Protein AF-A0A223HZZ7-F1 (afdb_monomer)

Nearest PDB structures (foldseek):
  1gku-assembly1_B  TM=3.249E-01  e=1.247E+00  Archaeoglobus fulgidus DSM 4304
  1gl9-assembly2_C  TM=3.719E-01  e=3.951E+00  Archaeoglobus fulgidus DSM 4304
  1d6m-assembly1_A  TM=4.864E-01  e=9.512E+00  Escherichia coli
  5fil-assembly1_S  TM=2.646E-01  e=8.067E+00  Bos taurus

pLDDT: mean 94.44, std 3.25, range [70.69, 98.56]

Radius of gyration: 24.54 Å; Cα contacts (8 Å, |Δi|>4): 516; chains: 1; bounding box: 68×33×70 Å

Secondary structure (DSSP, 8-state):
---HHHHHHHHHHHHHHSEEE--GGGHHHHHTTSEEEETTEEEE-HHHHHHHHHS-HHHHHHHHHHTSHHHHHHHHHHHHHHHHHHHHTT-HHHHHHHHHH-GGGHHHHHHHTTS-----HHHHHHHHHHHSSSPPHHHHHHHHHHHTT----PPPPP----SSHHHHS-TT-EEE--SSPPPBSS--SSEE--B---SS---HHHHHHHTSHHHHHHHHHHHHHHHHHHTTS--EEEEES-TT-TTS---EEEEEE-TTS-EEEEEEHHHHHHHHHHHTTPEEESSS---HHHHHHHHHHTTSEEEETTEEEE-HHHHHIIIII-THHHHH-HHHHHHHHHHHHHHHHH-

Foldseek 3Di:
DDDVVVLLVVLVCCQAFQKDFDDPSLVLVCVVQQWHDDPRMTGGWVLVQQLLQVDPPLLSSLLSVCSPVLLVLVLLQVLVVVLVVCVVVVVPVVNVVLCVLQVVCVVVSVVPNPPDRDDDPVNLVSCCSNPVHHDDNVSSSVSSSSNVSRDDDDGDDFDFADQAQQRQPAAREEEELEQPDDADCDDDGGHHAAHQRDSDDADPLVSVQVRGPLSLVVLLLLVLQVVQVVVPAGAKFKAAPDPPDRQDQHWIWIWGQAPVRDIDTPGTPQVVVLVLCVVRNHRYRNNGRRPSSVVLNVCVVVQQWDDDPRGIHGRPVNVCRCVPPVVRSVPRCVNVSVSSVVVSNVVSHPD

Structure (mmCIF, N/CA/C/O backbone):
data_AF-A0A223HZZ7-F1
#
_entry.id   AF-A0A223HZZ7-F1
#
loop_
_atom_site.group_PDB
_atom_site.id
_atom_site.type_symbol
_atom_site.label_atom_id
_atom_site.label_alt_id
_atom_site.label_comp_id
_atom_site.label_asym_id
_atom_site.label_entity_id
_atom_site.label_seq_id
_atom_site.pdbx_PDB_ins_code
_atom_site.Cartn_x
_atom_site.Cartn_y
_atom_site.Cartn_z
_atom_site.occupancy
_atom_site.B_iso_or_equiv
_atom_site.auth_seq_id
_atom_site.auth_comp_id
_atom_site.auth_asym_id
_atom_site.auth_atom_id
_atom_site.pdbx_PDB_model_num
ATOM 1 N N . MET A 1 1 ? 1.132 6.000 -31.335 1.00 70.69 1 MET A N 1
ATOM 2 C CA . MET A 1 1 ? 2.063 6.934 -30.681 1.00 70.69 1 MET A CA 1
ATOM 3 C C . MET A 1 1 ? 1.550 7.141 -29.273 1.00 70.69 1 MET A C 1
ATOM 5 O O . MET A 1 1 ? 0.440 7.644 -29.122 1.00 70.69 1 MET A O 1
ATOM 9 N N . ILE A 1 2 ? 2.290 6.653 -28.282 1.00 82.56 2 ILE A N 1
ATOM 10 C CA . ILE A 1 2 ? 1.879 6.710 -26.876 1.00 82.56 2 ILE A CA 1
ATOM 11 C C . ILE A 1 2 ? 1.967 8.144 -26.350 1.00 82.56 2 ILE A C 1
ATOM 13 O O . ILE A 1 2 ? 2.931 8.859 -26.624 1.00 82.56 2 ILE A O 1
ATOM 17 N N . ASN A 1 3 ? 0.972 8.565 -25.567 1.00 88.12 3 ASN A N 1
ATOM 18 C CA . ASN A 1 3 ? 1.036 9.830 -24.843 1.00 88.12 3 ASN A CA 1
ATOM 19 C C . ASN A 1 3 ? 1.698 9.613 -23.478 1.00 88.12 3 ASN A C 1
ATOM 21 O O . ASN A 1 3 ? 1.082 9.113 -22.539 1.00 88.12 3 ASN A O 1
ATOM 25 N N . ILE A 1 4 ? 2.952 10.038 -23.350 1.00 91.12 4 ILE A N 1
ATOM 26 C CA . ILE A 1 4 ? 3.753 9.807 -22.142 1.00 91.12 4 ILE A CA 1
ATOM 27 C C . ILE A 1 4 ? 3.198 10.521 -20.921 1.00 91.12 4 ILE A C 1
ATOM 29 O O . ILE A 1 4 ? 3.264 9.974 -19.824 1.00 91.12 4 ILE A O 1
ATOM 33 N N . ASN A 1 5 ? 2.609 11.703 -21.087 1.00 90.81 5 ASN A N 1
ATOM 34 C CA . ASN A 1 5 ? 2.015 12.413 -19.958 1.00 90.81 5 ASN A CA 1
ATOM 35 C C . ASN A 1 5 ? 0.823 11.629 -19.393 1.00 90.81 5 ASN A C 1
ATOM 37 O O . ASN A 1 5 ? 0.694 11.497 -18.176 1.00 90.81 5 ASN A O 1
ATOM 41 N N . GLU A 1 6 ? -0.011 11.049 -20.261 1.00 92.75 6 GLU A N 1
ATOM 42 C CA . GLU A 1 6 ? -1.107 10.174 -19.828 1.00 92.75 6 GLU A CA 1
ATOM 43 C C . GLU A 1 6 ? -0.596 8.834 -19.280 1.00 92.75 6 GLU A C 1
ATOM 45 O O . GLU A 1 6 ? -1.160 8.323 -18.309 1.00 92.75 6 GLU A O 1
ATOM 50 N N . LEU A 1 7 ? 0.503 8.293 -19.815 1.00 94.88 7 LEU A N 1
ATOM 51 C CA . LEU A 1 7 ? 1.136 7.084 -19.286 1.00 94.88 7 LEU A CA 1
ATOM 52 C C . LEU A 1 7 ? 1.670 7.314 -17.865 1.00 94.88 7 LEU A C 1
ATOM 54 O O . LEU A 1 7 ? 1.302 6.591 -16.944 1.00 94.88 7 LEU A O 1
ATOM 58 N N . VAL A 1 8 ? 2.455 8.374 -17.651 1.00 95.62 8 VAL A N 1
ATOM 59 C CA . VAL A 1 8 ? 2.975 8.781 -16.333 1.00 95.62 8 VAL A CA 1
ATOM 60 C C . VAL A 1 8 ? 1.834 9.017 -15.347 1.00 95.62 8 VAL A C 1
ATOM 62 O O . VAL A 1 8 ? 1.895 8.563 -14.203 1.00 95.62 8 VAL A O 1
ATOM 65 N N . LYS A 1 9 ? 0.770 9.698 -15.774 1.00 96.19 9 LYS A N 1
ATOM 66 C CA . LYS A 1 9 ? -0.422 9.933 -14.950 1.00 96.19 9 LYS A CA 1
ATOM 67 C C . LYS A 1 9 ? -1.142 8.631 -14.591 1.00 96.19 9 LYS A C 1
ATOM 69 O O . LYS A 1 9 ? -1.554 8.467 -13.442 1.00 96.19 9 LYS A O 1
ATOM 74 N N . SER A 1 10 ? -1.247 7.696 -15.534 1.00 97.06 10 SER A N 1
ATOM 75 C CA . SER A 1 10 ? -1.834 6.370 -15.307 1.00 97.06 10 SER A CA 1
ATOM 76 C C . SER A 1 10 ? -0.999 5.549 -14.322 1.00 97.06 10 SER A C 1
ATOM 78 O O . SER A 1 10 ? -1.554 4.976 -13.389 1.00 97.06 10 SER A O 1
ATOM 80 N N . LEU A 1 11 ? 0.330 5.554 -14.464 1.00 97.88 11 LEU A N 1
ATOM 81 C CA . LEU A 1 11 ? 1.244 4.862 -13.549 1.00 97.88 11 LEU A CA 1
ATOM 82 C C . LEU A 1 11 ? 1.201 5.450 -12.137 1.00 97.88 11 LEU A C 1
ATOM 84 O O . LEU A 1 11 ? 1.158 4.699 -11.168 1.00 97.88 11 LEU A O 1
ATOM 88 N N . ASN A 1 12 ? 1.156 6.778 -12.006 1.00 97.06 12 ASN A N 1
ATOM 89 C CA . ASN A 1 12 ? 0.986 7.428 -10.706 1.00 97.06 12 ASN A CA 1
ATOM 90 C C . ASN A 1 12 ? -0.371 7.086 -10.076 1.00 97.06 12 ASN A C 1
ATOM 92 O O . ASN A 1 12 ? -0.429 6.775 -8.892 1.00 97.06 12 ASN A O 1
ATOM 96 N N . SER A 1 13 ? -1.442 7.070 -10.872 1.00 97.00 13 SER A N 1
ATOM 97 C CA . SER A 1 13 ? -2.775 6.683 -10.392 1.00 97.00 13 SER A CA 1
ATOM 98 C C . SER A 1 13 ? -2.813 5.221 -9.935 1.00 97.00 13 SER A C 1
ATOM 100 O O . SER A 1 13 ? -3.385 4.928 -8.891 1.00 97.00 13 SER A O 1
ATOM 102 N N . LEU A 1 14 ? -2.162 4.306 -10.661 1.00 97.94 14 LEU A N 1
ATOM 103 C CA . LEU A 1 14 ? -1.988 2.912 -10.238 1.00 97.94 14 LEU A CA 1
ATOM 104 C C . LEU A 1 14 ? -1.126 2.789 -8.978 1.00 97.94 14 LEU A C 1
ATOM 106 O O . LEU A 1 14 ? -1.426 1.965 -8.123 1.00 97.94 14 LEU A O 1
ATOM 110 N N . TYR A 1 15 ? -0.079 3.600 -8.836 1.00 97.44 15 TYR A N 1
ATOM 111 C CA . TYR A 1 15 ? 0.769 3.591 -7.643 1.00 97.44 15 TYR A CA 1
ATOM 112 C C . TYR A 1 15 ? -0.014 4.007 -6.393 1.00 97.44 15 TYR A C 1
ATOM 114 O O . TYR A 1 15 ? 0.106 3.372 -5.348 1.00 97.44 15 TYR A O 1
ATOM 122 N N . ASP A 1 16 ? -0.837 5.049 -6.515 1.00 96.94 16 ASP A N 1
ATOM 123 C CA . ASP A 1 16 ? -1.620 5.586 -5.402 1.00 96.94 16 ASP A CA 1
ATOM 124 C C . ASP A 1 16 ? -2.855 4.725 -5.100 1.00 96.94 16 ASP A C 1
ATOM 126 O O . ASP A 1 16 ? -3.117 4.397 -3.944 1.00 96.94 16 ASP A O 1
ATOM 130 N N . TYR A 1 17 ? -3.602 4.313 -6.128 1.00 98.06 17 TYR A N 1
ATOM 131 C CA . TYR A 1 17 ? -4.920 3.693 -5.958 1.00 98.06 17 TYR A CA 1
ATOM 132 C C . TYR A 1 17 ? -4.966 2.191 -6.267 1.00 98.06 17 TYR A C 1
ATOM 134 O O . TYR A 1 17 ? -5.944 1.518 -5.940 1.00 98.06 17 TYR A O 1
ATOM 142 N N . GLY A 1 18 ? -3.925 1.636 -6.888 1.00 97.56 18 GLY A N 1
ATOM 143 C CA . GLY A 1 18 ? -3.810 0.211 -7.219 1.00 97.56 18 GLY A CA 1
ATOM 144 C C . GLY A 1 18 ? -4.758 -0.283 -8.318 1.00 97.56 18 GLY A C 1
ATOM 145 O O . GLY A 1 18 ? -4.682 -1.445 -8.721 1.00 97.56 18 GLY A O 1
ATOM 146 N N . GLU A 1 19 ? -5.638 0.588 -8.810 1.00 97.38 19 GLU A N 1
ATOM 147 C CA . GLU A 1 19 ? -6.642 0.290 -9.822 1.00 97.38 19 GLU A CA 1
ATOM 148 C C . GLU A 1 19 ? -6.935 1.532 -10.671 1.00 97.38 19 GLU A C 1
ATOM 150 O O . GLU A 1 19 ? -7.076 2.635 -10.140 1.00 97.38 19 GLU A O 1
ATOM 155 N N . ILE A 1 20 ? -7.069 1.347 -11.986 1.00 96.88 20 ILE A N 1
ATOM 156 C CA . ILE A 1 20 ? -7.566 2.367 -12.921 1.00 96.88 20 ILE A CA 1
ATOM 157 C C . ILE A 1 20 ? -8.492 1.740 -13.973 1.00 96.88 20 ILE A C 1
ATOM 159 O O . ILE A 1 20 ? -8.554 0.519 -14.126 1.00 96.88 20 ILE A O 1
ATOM 163 N N . LYS A 1 21 ? -9.201 2.579 -14.736 1.00 95.25 21 LYS A N 1
ATOM 164 C CA . LYS A 1 21 ? -9.904 2.138 -15.952 1.00 95.25 21 LYS A CA 1
ATOM 165 C C . LYS A 1 21 ? -8.915 1.611 -16.989 1.00 95.25 21 LYS A C 1
ATOM 167 O O . LYS A 1 21 ? -7.772 2.064 -17.032 1.00 95.25 21 LYS A O 1
ATOM 172 N N . ASN A 1 22 ? -9.377 0.692 -17.834 1.00 92.81 22 ASN A N 1
ATOM 173 C CA . ASN A 1 22 ? -8.547 0.113 -18.879 1.00 92.81 22 ASN A CA 1
ATOM 174 C C . ASN A 1 22 ? -7.873 1.184 -19.755 1.00 92.81 22 ASN A C 1
ATOM 176 O O . ASN A 1 22 ? -8.525 2.114 -20.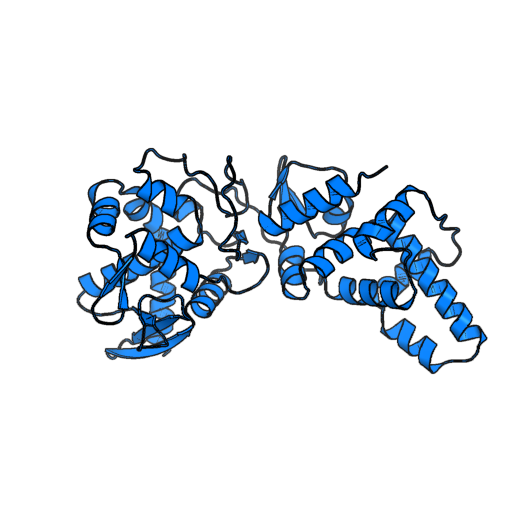232 1.00 92.81 22 ASN A O 1
ATOM 180 N N . ASN A 1 23 ? -6.568 1.021 -19.961 1.00 92.19 23 ASN A N 1
ATOM 181 C CA . ASN A 1 23 ? -5.735 1.852 -20.816 1.00 92.19 23 ASN A CA 1
ATOM 182 C C . ASN A 1 23 ? -4.816 0.932 -21.631 1.00 92.19 23 ASN A C 1
ATOM 184 O O . ASN A 1 23 ? -3.932 0.276 -21.079 1.00 92.19 23 ASN A O 1
ATOM 188 N N . THR A 1 24 ? -5.019 0.901 -22.947 1.00 91.06 24 THR A N 1
ATOM 189 C CA . THR A 1 24 ? -4.267 0.047 -23.878 1.00 91.06 24 THR A CA 1
ATOM 190 C C . THR A 1 24 ? -2.780 0.379 -23.931 1.00 91.06 24 THR A C 1
ATOM 192 O O . THR A 1 24 ? -1.976 -0.500 -24.230 1.00 91.06 24 THR A O 1
ATOM 195 N N . ASP A 1 25 ? -2.393 1.611 -23.588 1.00 92.31 25 ASP A N 1
ATOM 196 C CA . ASP A 1 25 ? -0.987 2.029 -23.571 1.00 92.31 25 ASP A CA 1
ATOM 197 C C . ASP A 1 25 ? -0.179 1.292 -22.488 1.00 92.31 25 ASP A C 1
ATOM 199 O O . ASP A 1 25 ? 1.046 1.256 -22.548 1.00 92.31 25 ASP A O 1
ATOM 203 N N . LEU A 1 26 ? -0.853 0.662 -21.517 1.00 95.50 26 LEU A N 1
ATOM 204 C CA . LEU A 1 26 ? -0.237 -0.135 -20.453 1.00 95.50 26 LEU A CA 1
ATOM 205 C C . LEU A 1 26 ? -0.175 -1.638 -20.768 1.00 95.50 26 LEU A C 1
ATOM 207 O O . LEU A 1 26 ? 0.209 -2.416 -19.894 1.00 95.50 26 LEU A O 1
ATOM 211 N N . GLN A 1 27 ? -0.516 -2.067 -21.990 1.00 95.31 27 GLN A N 1
ATOM 212 C CA . GLN A 1 27 ? -0.512 -3.488 -22.368 1.00 95.31 27 GLN A CA 1
ATOM 213 C C . GLN A 1 27 ? 0.836 -4.163 -22.085 1.00 95.31 27 GLN A C 1
ATOM 215 O O . GLN A 1 27 ? 0.878 -5.264 -21.548 1.00 95.31 27 GLN A O 1
ATOM 220 N N . TYR A 1 28 ? 1.941 -3.462 -22.337 1.00 95.81 28 TYR A N 1
ATOM 221 C CA . TYR A 1 28 ? 3.277 -3.992 -22.076 1.00 95.81 28 TYR A CA 1
ATOM 222 C C . TYR A 1 28 ? 3.511 -4.334 -20.590 1.00 95.81 28 TYR A C 1
ATOM 224 O O . TYR A 1 28 ? 4.284 -5.234 -20.285 1.00 95.81 28 TYR A O 1
ATOM 232 N N . LEU A 1 29 ? 2.830 -3.671 -19.646 1.00 97.38 29 LEU A N 1
ATOM 233 C CA . LEU A 1 29 ? 2.903 -4.017 -18.221 1.00 97.38 29 LEU A CA 1
ATOM 234 C C . LEU A 1 29 ? 2.006 -5.197 -17.844 1.00 97.38 29 LEU A C 1
ATOM 236 O O . LEU A 1 29 ? 2.295 -5.869 -16.851 1.00 97.38 29 LEU A O 1
ATOM 240 N N . ILE A 1 30 ? 0.951 -5.461 -18.621 1.00 96.38 30 ILE A N 1
ATOM 241 C CA . ILE A 1 30 ? 0.179 -6.706 -18.514 1.00 96.38 30 ILE A CA 1
ATOM 242 C C . ILE A 1 30 ? 1.058 -7.874 -18.952 1.00 96.38 30 ILE A C 1
ATOM 244 O O . ILE A 1 30 ? 1.185 -8.853 -18.220 1.00 96.38 30 ILE A O 1
ATOM 248 N N . ASP A 1 31 ? 1.734 -7.732 -20.093 1.00 95.06 31 ASP A N 1
ATOM 249 C CA . ASP A 1 31 ? 2.609 -8.768 -20.650 1.00 95.06 31 ASP A CA 1
ATOM 250 C C . ASP A 1 31 ? 3.784 -9.096 -19.707 1.00 95.06 31 ASP A C 1
ATOM 252 O O . ASP A 1 31 ? 4.256 -10.228 -19.657 1.00 95.06 31 ASP A O 1
ATOM 256 N N . GLN A 1 32 ? 4.233 -8.114 -18.916 1.00 94.69 32 GLN A N 1
ATOM 257 C CA . GLN A 1 32 ? 5.270 -8.269 -17.886 1.00 94.69 32 GLN A CA 1
ATOM 258 C C . GLN A 1 32 ? 4.725 -8.660 -16.497 1.00 94.69 32 GLN A C 1
ATOM 260 O O . GLN A 1 32 ? 5.494 -8.725 -15.531 1.00 94.69 32 GLN A O 1
ATOM 265 N N . ASN A 1 33 ? 3.416 -8.914 -16.378 1.00 96.00 33 ASN A N 1
ATOM 266 C CA . ASN A 1 33 ? 2.716 -9.297 -15.147 1.00 96.00 33 ASN A CA 1
ATOM 267 C C . ASN A 1 33 ? 2.850 -8.280 -13.988 1.00 96.00 33 ASN A C 1
ATOM 269 O O . ASN A 1 33 ? 2.798 -8.645 -12.813 1.00 96.00 33 ASN A O 1
ATOM 273 N N . PHE A 1 34 ? 3.037 -6.991 -14.283 1.00 97.50 34 PHE A N 1
ATOM 274 C CA . PHE A 1 34 ? 2.989 -5.917 -13.274 1.00 97.50 34 PHE A CA 1
ATOM 275 C C . PHE A 1 34 ? 1.552 -5.503 -12.950 1.00 97.50 34 PHE A C 1
ATOM 277 O O . PHE A 1 34 ? 1.228 -5.136 -11.821 1.00 97.50 34 PHE A O 1
ATOM 284 N N . ILE A 1 35 ? 0.682 -5.569 -13.947 1.00 97.44 35 ILE A N 1
ATOM 285 C CA . ILE A 1 35 ? -0.748 -5.311 -13.821 1.00 97.44 35 ILE A CA 1
ATOM 286 C C . ILE A 1 35 ? -1.507 -6.416 -14.548 1.00 97.44 35 ILE A C 1
ATOM 288 O O . ILE A 1 35 ? -0.938 -7.151 -15.348 1.00 97.44 35 ILE A O 1
ATOM 292 N N . ARG A 1 36 ? -2.807 -6.521 -14.304 1.00 96.19 36 ARG A N 1
ATOM 293 C CA . ARG A 1 36 ? -3.688 -7.406 -15.067 1.00 96.19 36 ARG A CA 1
ATOM 294 C C . ARG A 1 36 ? -5.019 -6.743 -15.349 1.00 96.19 36 ARG A C 1
ATOM 296 O O . ARG A 1 36 ? -5.463 -5.883 -14.588 1.00 96.19 36 ARG A O 1
ATOM 303 N N . LEU A 1 37 ? -5.651 -7.187 -16.427 1.00 95.81 37 LEU A N 1
ATOM 304 C CA . LEU A 1 37 ? -7.004 -6.791 -16.778 1.00 95.81 37 LEU A CA 1
ATOM 305 C C . LEU A 1 37 ? -8.009 -7.651 -16.002 1.00 95.81 37 LEU A C 1
ATOM 307 O O . LEU A 1 37 ? -7.986 -8.878 -16.089 1.00 95.81 37 LEU A O 1
ATOM 311 N N . ALA A 1 38 ? -8.892 -7.000 -15.255 1.00 94.75 38 ALA A N 1
ATOM 312 C CA . ALA A 1 38 ? -10.025 -7.615 -14.583 1.00 94.75 38 ALA A CA 1
ATOM 313 C C . ALA A 1 38 ? -11.283 -6.841 -14.965 1.00 94.75 38 ALA A C 1
ATOM 315 O O . ALA A 1 38 ? -11.460 -5.689 -14.568 1.00 94.75 38 ALA A O 1
ATOM 316 N N . GLU A 1 39 ? -12.125 -7.471 -15.785 1.00 92.19 39 GLU A N 1
ATOM 317 C CA . GLU A 1 39 ? -13.249 -6.811 -16.454 1.00 92.19 39 GLU A CA 1
ATOM 318 C C . GLU A 1 39 ? -12.784 -5.580 -17.258 1.00 92.19 39 GLU A C 1
ATOM 320 O O . GLU A 1 39 ? -12.064 -5.733 -18.241 1.00 92.19 39 GLU A O 1
ATOM 325 N N . ASP A 1 40 ? -13.166 -4.368 -16.855 1.00 93.38 40 ASP A N 1
ATOM 326 C CA . ASP A 1 40 ? -12.799 -3.099 -17.493 1.00 93.38 40 ASP A CA 1
ATOM 327 C C . ASP A 1 40 ? -11.701 -2.329 -16.731 1.00 93.38 40 ASP A C 1
ATOM 329 O O . ASP A 1 40 ? -11.463 -1.144 -17.003 1.00 93.38 40 ASP A O 1
ATOM 333 N N . ARG A 1 41 ? -11.026 -2.979 -15.773 1.00 96.25 41 ARG A N 1
ATOM 334 C CA . ARG A 1 41 ? -10.045 -2.359 -14.870 1.00 96.25 41 ARG A CA 1
ATOM 335 C C . ARG A 1 41 ? -8.659 -2.971 -14.992 1.00 96.25 41 ARG A C 1
ATOM 337 O O . ARG A 1 41 ? -8.508 -4.184 -15.106 1.00 96.25 41 ARG A O 1
ATOM 344 N N . LEU A 1 42 ? -7.641 -2.121 -14.887 1.00 97.69 42 LEU A N 1
ATOM 345 C CA . LEU A 1 42 ? -6.260 -2.544 -14.676 1.00 97.69 42 LEU A CA 1
ATOM 346 C C . LEU A 1 42 ? -5.973 -2.539 -13.183 1.00 97.69 42 LEU A C 1
ATOM 348 O O . LEU A 1 42 ? -6.190 -1.522 -12.524 1.00 97.69 42 LEU A O 1
ATOM 352 N N . VAL A 1 43 ? -5.482 -3.663 -12.669 1.00 98.19 43 VAL A N 1
ATOM 353 C CA . VAL A 1 43 ? -5.222 -3.874 -11.240 1.00 98.19 43 VAL A CA 1
ATOM 354 C C . VAL A 1 43 ? -3.777 -4.312 -11.043 1.00 98.19 43 VAL A C 1
ATOM 356 O O . VAL A 1 43 ? -3.287 -5.177 -11.771 1.00 98.19 43 VAL A O 1
ATOM 359 N N . ILE A 1 44 ? -3.103 -3.738 -10.048 1.00 98.19 44 ILE A N 1
ATOM 360 C CA . ILE A 1 44 ? -1.714 -4.080 -9.705 1.00 98.19 44 ILE A CA 1
ATOM 361 C C . ILE A 1 44 ? -1.567 -5.546 -9.268 1.00 98.19 44 ILE A C 1
ATOM 363 O O . ILE A 1 44 ? -2.464 -6.121 -8.646 1.00 98.19 44 ILE A O 1
ATOM 367 N N . THR A 1 45 ? -0.427 -6.170 -9.551 1.00 97.38 45 THR A N 1
ATOM 368 C CA . THR A 1 45 ? -0.115 -7.548 -9.124 1.00 97.38 45 THR A CA 1
ATOM 369 C C . THR A 1 45 ? 0.798 -7.572 -7.895 1.00 97.38 45 THR A C 1
ATOM 371 O O . THR A 1 45 ? 1.315 -6.543 -7.459 1.00 97.38 45 THR A O 1
ATOM 374 N N . LYS A 1 46 ? 1.062 -8.757 -7.333 1.00 96.38 46 LYS A N 1
ATOM 375 C CA . LYS A 1 46 ? 2.111 -8.918 -6.308 1.00 96.38 46 LYS A CA 1
ATOM 376 C C . LYS A 1 46 ? 3.502 -8.495 -6.794 1.00 96.38 46 LYS A C 1
ATOM 378 O O . LYS A 1 46 ? 4.279 -7.978 -5.995 1.00 96.38 46 LYS A O 1
ATOM 383 N N . LYS A 1 47 ? 3.809 -8.671 -8.087 1.00 97.00 47 LYS A N 1
ATOM 384 C CA . LYS A 1 47 ? 5.076 -8.221 -8.689 1.00 97.00 47 LYS A CA 1
ATOM 385 C C . LYS A 1 47 ? 5.224 -6.702 -8.593 1.00 97.00 47 LYS A C 1
ATOM 387 O O . LYS A 1 47 ? 6.272 -6.221 -8.172 1.00 97.00 47 LYS A O 1
ATOM 392 N N . TRP A 1 48 ? 4.156 -5.953 -8.887 1.00 97.56 48 TRP A N 1
ATOM 393 C CA . TRP A 1 48 ? 4.116 -4.500 -8.673 1.00 97.56 48 TRP A CA 1
ATOM 394 C C . TRP A 1 48 ? 4.390 -4.133 -7.219 1.00 97.56 48 TRP A C 1
ATOM 396 O O . TRP A 1 48 ? 5.239 -3.288 -6.947 1.00 97.56 48 TRP A O 1
ATOM 406 N N . ILE A 1 49 ? 3.692 -4.789 -6.290 1.00 96.69 49 ILE A N 1
ATOM 407 C CA . ILE A 1 49 ? 3.787 -4.504 -4.855 1.00 96.69 49 ILE A CA 1
ATOM 408 C C . ILE A 1 49 ? 5.220 -4.705 -4.356 1.00 96.69 49 ILE A C 1
ATOM 410 O O . ILE A 1 49 ? 5.827 -3.756 -3.857 1.00 96.69 49 ILE A O 1
ATOM 414 N N . LYS A 1 50 ? 5.801 -5.886 -4.595 1.00 95.56 50 LYS A N 1
ATOM 415 C CA . LYS A 1 50 ? 7.180 -6.193 -4.194 1.00 95.56 50 LYS A CA 1
ATOM 416 C C . LYS A 1 50 ? 8.193 -5.249 -4.827 1.00 95.56 50 LYS A C 1
ATOM 418 O O . LYS A 1 50 ? 9.110 -4.794 -4.152 1.00 95.56 50 LYS A O 1
ATOM 423 N N . PHE A 1 51 ? 8.040 -4.939 -6.117 1.00 96.75 51 PHE A N 1
ATOM 424 C CA . PHE A 1 51 ? 8.966 -4.026 -6.782 1.00 96.75 51 PHE A CA 1
ATOM 425 C C . PHE A 1 51 ? 8.875 -2.616 -6.183 1.00 96.75 51 PHE A C 1
ATOM 427 O O . PHE A 1 51 ? 9.905 -2.022 -5.881 1.00 96.75 51 PHE A O 1
ATOM 434 N N . SER A 1 52 ? 7.665 -2.126 -5.896 1.00 95.50 52 SER A N 1
ATOM 435 C CA . SER A 1 52 ? 7.460 -0.815 -5.263 1.00 95.50 52 SER A CA 1
ATOM 436 C C . SER A 1 52 ? 8.038 -0.705 -3.846 1.00 95.50 52 SER A C 1
ATOM 438 O O . SER A 1 52 ? 8.336 0.401 -3.410 1.00 95.50 52 SER A O 1
ATOM 440 N N . GLY A 1 53 ? 8.233 -1.826 -3.141 1.00 93.31 53 GLY A N 1
ATOM 441 C CA . GLY A 1 53 ? 8.904 -1.858 -1.836 1.00 93.31 53 GLY A CA 1
ATOM 442 C C . GLY A 1 53 ? 10.433 -1.774 -1.905 1.00 93.31 53 GLY A C 1
ATOM 443 O O . GLY A 1 53 ? 11.075 -1.463 -0.906 1.00 93.31 53 GLY A O 1
ATOM 444 N N . LYS A 1 54 ? 11.039 -2.035 -3.072 1.00 94.88 54 LYS A N 1
ATOM 445 C CA . LYS A 1 54 ? 12.506 -2.084 -3.243 1.00 94.88 54 LYS A CA 1
ATOM 446 C C . LYS A 1 54 ? 13.119 -0.767 -3.718 1.00 94.88 54 LYS A C 1
ATOM 448 O O . LYS A 1 54 ? 14.339 -0.619 -3.681 1.00 94.88 54 LYS A O 1
ATOM 453 N N . VAL A 1 55 ? 12.308 0.161 -4.222 1.00 95.31 55 VAL A N 1
ATOM 454 C CA . VAL A 1 55 ? 12.783 1.370 -4.910 1.00 95.31 55 VAL A CA 1
ATOM 455 C C . VAL A 1 55 ? 11.961 2.598 -4.524 1.00 95.31 55 VAL A C 1
ATOM 457 O O . VAL A 1 55 ? 10.845 2.489 -4.022 1.00 95.31 55 VAL A O 1
ATOM 460 N N . SER A 1 56 ? 12.505 3.789 -4.779 1.00 95.12 56 SER A N 1
ATOM 461 C CA . SER A 1 56 ? 11.752 5.038 -4.632 1.00 95.12 56 SER A CA 1
ATOM 462 C C . SER A 1 56 ? 10.580 5.093 -5.625 1.00 95.12 56 SER A C 1
ATOM 464 O O . SER A 1 56 ? 10.614 4.443 -6.669 1.00 95.12 56 SER A O 1
ATOM 466 N N . ARG A 1 57 ? 9.552 5.911 -5.353 1.00 95.00 57 ARG A N 1
ATOM 467 C CA . ARG A 1 57 ? 8.433 6.119 -6.297 1.00 95.00 57 ARG A CA 1
ATOM 468 C C . ARG A 1 57 ? 8.926 6.591 -7.668 1.00 95.00 57 ARG A C 1
ATOM 470 O O . ARG A 1 57 ? 8.448 6.111 -8.689 1.00 95.00 57 ARG A O 1
ATOM 477 N N . GLU A 1 58 ? 9.867 7.529 -7.701 1.00 94.81 58 GLU A N 1
ATOM 478 C CA . GLU A 1 58 ? 10.405 8.076 -8.952 1.00 94.81 58 GLU A CA 1
ATOM 479 C C . GLU A 1 58 ? 11.153 7.003 -9.752 1.00 94.81 58 GLU A C 1
ATOM 481 O O . GLU A 1 58 ? 10.925 6.840 -10.956 1.00 94.81 58 GLU A O 1
ATOM 486 N N . ASP A 1 59 ? 11.989 6.208 -9.080 1.00 95.38 59 ASP A N 1
ATOM 487 C CA . ASP A 1 59 ? 12.693 5.088 -9.705 1.00 95.38 59 ASP A CA 1
ATOM 488 C C . ASP A 1 59 ? 11.743 3.984 -10.150 1.00 95.38 59 ASP A C 1
ATOM 490 O O . ASP A 1 59 ? 11.930 3.427 -11.229 1.00 95.38 59 ASP A O 1
ATOM 494 N N . PHE A 1 60 ? 10.696 3.710 -9.375 1.00 96.62 60 PHE A N 1
ATOM 495 C CA . PHE A 1 60 ? 9.654 2.757 -9.726 1.00 96.62 60 PHE A CA 1
ATOM 496 C C . PHE A 1 60 ? 8.954 3.158 -11.027 1.00 96.62 60 PHE A C 1
ATOM 498 O O . PHE A 1 60 ? 8.958 2.397 -11.993 1.00 96.62 60 PHE A O 1
ATOM 505 N N . ILE A 1 61 ? 8.403 4.376 -11.081 1.00 97.12 61 ILE A N 1
ATOM 506 C CA . ILE A 1 61 ? 7.648 4.866 -12.241 1.00 97.12 61 ILE A CA 1
ATOM 507 C C . ILE A 1 61 ? 8.548 4.937 -13.478 1.00 97.12 61 ILE A C 1
ATOM 509 O O . ILE A 1 61 ? 8.174 4.436 -14.536 1.00 97.12 61 ILE A O 1
ATOM 513 N N . SER A 1 62 ? 9.752 5.500 -13.351 1.00 96.69 62 SER A N 1
ATOM 514 C CA . SER A 1 62 ? 10.701 5.570 -14.471 1.00 96.69 62 SER A CA 1
ATOM 515 C C . SER A 1 62 ? 11.159 4.186 -14.945 1.00 96.69 62 SER A C 1
ATOM 517 O O . SER A 1 62 ? 11.275 3.974 -16.150 1.00 96.69 62 SER A O 1
ATOM 519 N N . SER A 1 63 ? 11.335 3.215 -14.043 1.00 96.94 63 SER A N 1
ATOM 520 C CA . SER A 1 63 ? 11.637 1.825 -14.418 1.00 96.94 63 SER A CA 1
ATOM 521 C C . SER A 1 63 ? 10.470 1.169 -15.157 1.00 96.94 63 SER A C 1
ATOM 523 O O . SER A 1 63 ? 10.692 0.502 -16.164 1.00 96.94 63 SER A O 1
ATOM 525 N N . LEU A 1 64 ? 9.224 1.397 -14.718 1.00 97.75 64 LEU A N 1
ATOM 526 C CA . LEU A 1 64 ? 8.030 0.922 -15.426 1.00 97.75 64 LEU A CA 1
ATOM 527 C C . LEU A 1 64 ? 7.902 1.519 -16.830 1.00 97.75 64 LEU A C 1
ATOM 529 O O . LEU A 1 64 ? 7.450 0.829 -17.737 1.00 97.75 64 LEU A O 1
ATOM 533 N N . LEU A 1 65 ? 8.322 2.765 -17.047 1.00 97.31 65 LEU A N 1
ATOM 534 C CA . LEU A 1 65 ? 8.389 3.340 -18.395 1.00 97.31 65 LEU A CA 1
ATOM 535 C C . LEU A 1 65 ? 9.455 2.643 -19.253 1.00 97.31 65 LEU A C 1
ATOM 537 O O . LEU A 1 65 ? 9.203 2.361 -20.421 1.00 97.31 65 LEU A O 1
ATOM 541 N N . CYS A 1 66 ? 10.615 2.306 -18.677 1.00 97.19 66 CYS A N 1
ATOM 542 C CA . CYS A 1 66 ? 11.688 1.592 -19.378 1.00 97.19 66 CYS A CA 1
ATOM 543 C C . CYS A 1 66 ? 11.303 0.184 -19.847 1.00 97.19 66 CYS A C 1
ATOM 545 O O . CYS A 1 66 ? 11.945 -0.319 -20.762 1.00 97.19 66 CYS A O 1
ATOM 547 N N . PHE A 1 67 ? 10.272 -0.449 -19.275 1.00 96.25 67 PHE A N 1
ATOM 548 C CA . PHE A 1 67 ? 9.741 -1.720 -19.787 1.00 96.25 67 PHE A CA 1
ATOM 549 C C . PHE A 1 67 ? 8.978 -1.569 -21.116 1.00 96.25 67 PHE A C 1
ATOM 551 O O . PHE A 1 67 ? 8.640 -2.581 -21.730 1.00 96.25 67 PHE A O 1
ATOM 558 N N . TYR A 1 68 ? 8.718 -0.343 -21.592 1.00 96.12 68 TYR A N 1
ATOM 559 C CA . TYR A 1 68 ? 8.105 -0.132 -22.902 1.00 96.12 68 TYR A CA 1
ATOM 560 C C . TYR A 1 68 ? 9.025 -0.672 -24.017 1.00 96.12 68 TYR A C 1
ATOM 562 O O . TYR A 1 68 ? 10.148 -0.177 -24.150 1.00 96.12 68 TYR A O 1
ATOM 570 N N . PRO A 1 69 ? 8.602 -1.654 -24.843 1.00 94.12 69 PRO A N 1
ATOM 571 C CA . PRO A 1 69 ? 9.536 -2.426 -25.669 1.00 94.12 69 PRO A CA 1
ATOM 572 C C . PRO A 1 69 ? 10.398 -1.606 -26.645 1.00 94.12 69 PRO A C 1
ATOM 574 O O . PRO A 1 69 ? 11.609 -1.837 -26.686 1.00 94.12 69 PRO A O 1
ATOM 577 N N . PRO A 1 70 ? 9.860 -0.617 -27.395 1.00 94.38 70 PRO A N 1
ATOM 578 C CA . PRO A 1 70 ? 10.683 0.220 -28.270 1.00 94.38 70 PRO A CA 1
ATOM 579 C C . PRO A 1 70 ? 11.754 1.011 -27.510 1.00 94.38 70 PRO A C 1
ATOM 581 O O . PRO A 1 70 ? 12.899 1.096 -27.959 1.00 94.38 70 PRO A O 1
ATOM 584 N N . LEU A 1 71 ? 11.403 1.550 -26.336 1.00 95.94 71 LEU A N 1
ATOM 585 C CA . LEU A 1 71 ? 12.351 2.251 -25.473 1.00 95.94 71 LEU A CA 1
ATOM 586 C C . LEU A 1 71 ? 13.401 1.277 -24.931 1.00 95.94 71 LEU A C 1
ATOM 588 O O . LEU A 1 71 ? 14.594 1.542 -25.070 1.00 95.94 71 LEU A O 1
ATOM 592 N N . LEU A 1 72 ? 12.976 0.137 -24.379 1.00 96.56 72 LEU A N 1
ATOM 593 C CA . LEU A 1 72 ? 13.871 -0.880 -23.828 1.00 96.56 72 LEU A CA 1
ATOM 594 C C . LEU A 1 72 ? 14.912 -1.325 -24.854 1.00 96.56 72 LEU A C 1
ATOM 596 O O . LEU A 1 72 ? 16.108 -1.301 -24.573 1.00 96.56 72 LEU A O 1
ATOM 600 N N . HIS A 1 73 ? 14.474 -1.677 -26.065 1.00 96.12 73 HIS A N 1
ATOM 601 C CA . HIS A 1 73 ? 15.378 -2.094 -27.134 1.00 96.12 73 HIS A CA 1
ATOM 602 C C . HIS A 1 73 ? 16.384 -0.996 -27.484 1.00 96.12 73 HIS A C 1
ATOM 604 O O . HIS A 1 73 ? 17.567 -1.290 -27.664 1.00 96.12 73 HIS A O 1
ATOM 610 N N . LYS A 1 74 ? 15.956 0.273 -27.530 1.00 96.00 74 LYS A N 1
ATOM 611 C CA . LYS A 1 74 ? 16.877 1.379 -27.811 1.00 96.00 74 LYS A CA 1
ATOM 612 C C . LYS A 1 74 ? 17.909 1.571 -26.703 1.00 96.00 74 LYS A C 1
ATOM 614 O O . LYS A 1 74 ? 19.089 1.768 -26.999 1.00 96.00 74 LYS A O 1
ATOM 619 N N . LEU A 1 75 ? 17.480 1.502 -25.445 1.00 96.50 75 LEU A N 1
ATOM 620 C CA . LEU A 1 75 ? 18.360 1.616 -24.283 1.00 96.50 75 LEU A CA 1
ATOM 621 C C . LEU A 1 75 ? 19.382 0.473 -24.244 1.00 96.50 75 LEU A C 1
ATOM 623 O O . LEU A 1 75 ? 20.575 0.731 -24.087 1.00 96.50 75 LEU A O 1
ATOM 627 N N . LEU A 1 76 ? 18.934 -0.766 -24.471 1.00 96.38 76 LEU A N 1
ATOM 628 C CA . LEU A 1 76 ? 19.792 -1.952 -24.538 1.00 96.38 76 LEU A CA 1
ATOM 629 C C . LEU A 1 76 ? 20.795 -1.882 -25.696 1.00 96.38 76 LEU A C 1
ATOM 631 O O . LEU A 1 76 ? 21.967 -2.209 -25.515 1.00 96.38 76 LEU A O 1
ATOM 635 N N . LYS A 1 77 ? 20.371 -1.396 -26.869 1.00 95.12 77 LYS A N 1
ATOM 636 C CA . LYS A 1 77 ? 21.265 -1.190 -28.016 1.00 95.12 77 LYS A CA 1
ATOM 637 C C . LYS A 1 77 ? 22.365 -0.173 -27.700 1.00 95.12 77 LYS A C 1
ATOM 639 O O . LYS A 1 77 ? 23.532 -0.463 -27.941 1.00 95.12 77 LYS A O 1
ATOM 644 N N . LYS A 1 78 ? 22.011 0.971 -27.097 1.00 93.56 78 LYS A N 1
ATOM 645 C CA . LYS A 1 78 ? 22.980 2.005 -26.691 1.00 93.56 78 LYS A CA 1
ATOM 646 C C . LYS A 1 78 ? 24.036 1.459 -25.728 1.00 93.56 78 LYS A C 1
ATOM 648 O O . LYS A 1 78 ? 25.220 1.698 -25.927 1.00 93.56 78 LYS A O 1
ATOM 653 N N . VAL A 1 79 ? 23.631 0.713 -24.697 1.00 93.69 79 VAL A N 1
ATOM 654 C CA . VAL A 1 79 ? 24.605 0.160 -23.738 1.00 93.69 79 VAL A CA 1
ATOM 655 C C . VAL A 1 79 ? 25.454 -0.959 -24.345 1.00 93.69 79 VAL A C 1
ATOM 657 O O . VAL A 1 79 ? 26.623 -1.083 -23.994 1.00 93.69 79 VAL A O 1
ATOM 660 N N . TYR A 1 80 ? 24.913 -1.730 -25.293 1.00 93.69 80 TYR A N 1
ATOM 661 C CA . TYR A 1 80 ? 25.677 -2.729 -26.043 1.00 93.69 80 TYR A CA 1
ATOM 662 C C . TYR A 1 80 ? 26.747 -2.095 -26.948 1.00 93.69 80 TYR A C 1
ATOM 664 O O . TYR A 1 80 ? 27.876 -2.583 -27.001 1.00 93.69 80 TYR A O 1
ATOM 672 N N . GLU A 1 81 ? 26.423 -0.999 -27.638 1.00 92.94 81 GLU A N 1
ATOM 673 C CA . GLU A 1 81 ? 27.381 -0.250 -28.464 1.00 92.94 81 GLU A CA 1
ATOM 674 C C . GLU A 1 81 ? 28.535 0.305 -27.615 1.00 92.94 81 GLU A C 1
ATOM 676 O O . GLU A 1 81 ? 29.701 0.147 -27.980 1.00 92.94 81 GLU A O 1
ATOM 681 N N . GLU A 1 82 ? 28.233 0.852 -26.435 1.00 92.50 82 GLU A N 1
ATOM 682 C CA . GLU A 1 82 ? 29.252 1.286 -25.469 1.00 92.50 82 GLU A CA 1
ATOM 683 C C . GLU A 1 82 ? 30.112 0.117 -24.967 1.00 92.50 82 GLU A C 1
ATOM 685 O O . GLU A 1 82 ? 31.339 0.225 -24.915 1.00 92.50 82 GLU A O 1
ATOM 690 N N . ALA A 1 83 ? 29.507 -1.039 -24.677 1.00 91.81 83 ALA A N 1
ATOM 691 C CA . ALA A 1 83 ? 30.248 -2.243 -24.300 1.00 91.81 83 ALA A CA 1
ATOM 692 C C . ALA A 1 83 ? 31.203 -2.714 -25.416 1.00 91.81 83 ALA A C 1
ATOM 694 O O . ALA A 1 83 ? 32.331 -3.127 -25.134 1.00 91.81 83 ALA A O 1
ATOM 695 N N . CYS A 1 84 ? 30.807 -2.591 -26.688 1.00 92.19 84 CYS A N 1
ATOM 696 C CA . CYS A 1 84 ? 31.686 -2.881 -27.826 1.00 92.19 84 CYS A CA 1
ATOM 697 C C . CYS A 1 84 ? 32.884 -1.921 -27.881 1.00 92.19 84 CYS A C 1
ATOM 699 O O . CYS A 1 84 ? 34.011 -2.365 -28.109 1.00 92.19 84 CYS A O 1
ATOM 701 N N . ILE A 1 85 ? 32.665 -0.625 -27.632 1.00 93.38 85 ILE A N 1
ATOM 702 C CA . ILE A 1 85 ? 33.734 0.386 -27.574 1.00 93.38 85 ILE A CA 1
ATOM 703 C C . ILE A 1 85 ? 34.706 0.079 -26.425 1.00 93.38 85 ILE A C 1
ATOM 705 O O . ILE A 1 85 ? 35.923 0.134 -26.617 1.00 93.38 85 ILE A O 1
ATOM 709 N N . ILE A 1 86 ? 34.191 -0.280 -25.245 1.00 90.75 86 ILE A N 1
ATOM 710 C CA . ILE A 1 86 ? 34.998 -0.706 -24.089 1.00 90.75 86 ILE A CA 1
ATOM 711 C C . ILE A 1 86 ? 35.863 -1.921 -24.458 1.00 90.75 86 ILE A C 1
ATOM 713 O O . ILE A 1 86 ? 37.075 -1.914 -24.227 1.00 90.75 86 ILE A O 1
ATOM 717 N N . GLY A 1 87 ? 35.264 -2.931 -25.098 1.00 89.81 87 GLY A N 1
ATOM 718 C CA . GLY A 1 87 ? 35.967 -4.132 -25.554 1.00 89.81 87 GLY A CA 1
ATOM 719 C C . GLY A 1 87 ? 37.071 -3.831 -26.573 1.00 89.81 87 GLY A C 1
ATOM 720 O O . GLY A 1 87 ? 38.183 -4.337 -26.442 1.00 89.81 87 GLY A O 1
ATOM 721 N N . GLN A 1 88 ? 36.812 -2.946 -27.541 1.00 93.50 88 GLN A N 1
ATOM 722 C CA . GLN A 1 88 ? 37.815 -2.500 -28.520 1.00 93.50 88 GLN A CA 1
ATOM 723 C C . GLN A 1 88 ? 38.990 -1.754 -27.875 1.00 93.50 88 GLN A C 1
ATOM 725 O O . GLN A 1 88 ? 40.111 -1.819 -28.378 1.00 93.50 88 GLN A O 1
ATOM 730 N N . ARG A 1 89 ? 38.755 -1.065 -26.752 1.00 93.62 89 ARG A N 1
ATOM 731 C CA . ARG A 1 89 ? 39.799 -0.386 -25.966 1.00 93.62 89 ARG A CA 1
ATOM 732 C C . ARG A 1 89 ? 40.609 -1.339 -25.080 1.00 93.62 89 ARG A C 1
ATOM 734 O O . ARG A 1 89 ? 41.584 -0.904 -24.476 1.00 93.62 89 ARG A O 1
ATOM 741 N N . GLY A 1 90 ? 40.232 -2.617 -25.006 1.00 90.00 90 GLY A N 1
ATOM 742 C CA . GLY A 1 90 ? 40.930 -3.633 -24.217 1.00 90.00 90 GLY A CA 1
ATOM 743 C C . GLY A 1 90 ? 40.659 -3.569 -22.710 1.00 90.00 90 GLY A C 1
ATOM 744 O O . GLY A 1 90 ? 41.346 -4.247 -21.944 1.00 90.00 90 GLY A O 1
ATOM 745 N N . ASP A 1 91 ? 39.661 -2.800 -22.262 1.00 92.12 91 ASP A N 1
ATOM 746 C CA . ASP A 1 91 ? 39.294 -2.720 -20.844 1.00 92.12 91 ASP A CA 1
ATOM 747 C C . ASP A 1 91 ? 38.414 -3.914 -20.447 1.00 92.12 91 ASP A C 1
ATOM 749 O O . ASP A 1 91 ? 37.184 -3.858 -20.375 1.00 92.12 91 ASP A O 1
ATOM 753 N N . SER A 1 92 ? 39.086 -5.040 -20.214 1.00 88.44 92 SER A N 1
ATOM 754 C CA . SER A 1 92 ? 38.441 -6.309 -19.860 1.00 88.44 92 SER A CA 1
ATOM 755 C C . SER A 1 92 ? 37.689 -6.231 -18.528 1.00 88.44 92 SER A C 1
ATOM 757 O O . SER A 1 92 ? 36.708 -6.948 -18.336 1.00 88.44 92 SER A O 1
ATOM 759 N N . LYS A 1 93 ? 38.126 -5.355 -17.613 1.00 91.50 93 LYS A N 1
ATOM 760 C CA . LYS A 1 93 ? 37.486 -5.175 -16.308 1.00 91.50 93 LYS A CA 1
ATOM 761 C C . LYS A 1 93 ? 36.138 -4.476 -16.468 1.00 91.50 93 LYS A C 1
ATOM 763 O O . LYS A 1 93 ? 35.134 -4.995 -15.991 1.00 91.50 93 LYS A O 1
ATOM 768 N N . ALA A 1 94 ? 36.101 -3.353 -17.184 1.00 88.00 94 ALA A N 1
ATOM 769 C CA . ALA A 1 94 ? 34.860 -2.622 -17.428 1.00 88.00 94 ALA A CA 1
ATOM 770 C C . ALA A 1 94 ? 33.851 -3.445 -18.249 1.00 88.00 94 ALA A C 1
ATOM 772 O O . ALA A 1 94 ? 32.647 -3.383 -17.998 1.00 88.00 94 ALA A O 1
ATOM 773 N N . LEU A 1 95 ? 34.328 -4.263 -19.197 1.00 89.12 95 LEU A N 1
ATOM 774 C CA . LEU A 1 95 ? 33.460 -5.165 -19.956 1.00 89.12 95 LEU A CA 1
ATOM 775 C C . LEU A 1 95 ? 32.832 -6.250 -19.065 1.00 89.12 95 LEU A C 1
ATOM 777 O O . LEU A 1 95 ? 31.644 -6.538 -19.200 1.00 89.12 95 LEU A O 1
ATOM 781 N N . TYR A 1 96 ? 33.605 -6.827 -18.140 1.00 88.19 96 TYR A N 1
ATOM 782 C CA . TYR A 1 96 ? 33.079 -7.782 -17.162 1.00 88.19 96 TYR A CA 1
ATOM 783 C C . TYR A 1 96 ? 32.026 -7.132 -16.254 1.00 88.19 96 TYR A C 1
ATOM 785 O O . TYR A 1 96 ? 30.934 -7.673 -16.094 1.00 88.19 96 TYR A O 1
ATOM 793 N N . GLU A 1 97 ? 32.315 -5.938 -15.725 1.00 86.69 97 GLU A N 1
ATOM 794 C CA . GLU A 1 97 ? 31.375 -5.178 -14.891 1.00 86.69 97 GLU A CA 1
ATOM 795 C C . GLU A 1 97 ? 30.061 -4.870 -15.628 1.00 86.69 97 GLU A C 1
ATOM 797 O O . GLU A 1 97 ? 28.994 -4.912 -15.016 1.00 86.69 97 GLU A O 1
ATOM 802 N N . PHE A 1 98 ? 30.105 -4.597 -16.937 1.00 89.06 98 PHE A N 1
ATOM 803 C CA . PHE A 1 98 ? 28.905 -4.419 -17.760 1.00 89.06 98 PHE A CA 1
ATOM 804 C C . PHE A 1 98 ? 28.053 -5.694 -17.837 1.00 89.06 98 PHE A C 1
ATOM 806 O O . PHE A 1 98 ? 26.843 -5.632 -17.614 1.00 89.06 98 PHE A O 1
ATOM 813 N N . ILE A 1 99 ? 28.668 -6.844 -18.124 1.00 86.50 99 ILE A N 1
ATOM 814 C CA . ILE A 1 99 ? 27.952 -8.125 -18.243 1.00 86.50 99 ILE A CA 1
ATOM 815 C C . ILE A 1 99 ? 27.292 -8.489 -16.908 1.00 86.50 99 ILE A C 1
ATOM 817 O O . ILE A 1 99 ? 26.112 -8.834 -16.876 1.00 86.50 99 ILE A O 1
ATOM 821 N N . ASP A 1 100 ? 28.034 -8.341 -15.810 1.00 89.75 100 ASP A N 1
ATOM 822 C CA . ASP A 1 100 ? 27.557 -8.617 -14.449 1.00 89.75 100 ASP A CA 1
ATOM 823 C C . ASP A 1 100 ? 26.446 -7.647 -14.005 1.00 89.75 100 ASP A C 1
ATOM 825 O O . ASP A 1 100 ? 25.592 -7.967 -13.182 1.00 89.75 100 ASP A O 1
ATOM 829 N N . SER A 1 101 ? 26.407 -6.452 -14.598 1.00 90.44 101 SER A N 1
ATOM 830 C CA . SER A 1 101 ? 25.438 -5.416 -14.253 1.00 90.44 101 SER A CA 1
ATOM 831 C C . SER A 1 101 ? 24.023 -5.688 -14.762 1.00 90.44 101 SER A C 1
ATOM 833 O O . SER A 1 101 ? 23.066 -5.241 -14.127 1.00 90.44 101 SER A O 1
ATOM 835 N N . ILE A 1 102 ? 23.866 -6.338 -15.920 1.00 92.81 102 ILE A N 1
ATOM 836 C CA . ILE A 1 102 ? 22.560 -6.499 -16.586 1.00 92.81 102 ILE A CA 1
ATOM 837 C C . ILE A 1 102 ? 22.277 -7.915 -17.128 1.00 92.81 102 ILE A C 1
ATOM 839 O O . ILE A 1 102 ? 21.807 -8.053 -18.263 1.00 92.81 102 ILE A O 1
ATOM 843 N N . PRO A 1 103 ? 22.517 -8.981 -16.338 1.00 93.38 103 PRO A N 1
ATOM 844 C CA . PRO A 1 103 ? 22.413 -10.361 -16.809 1.00 93.38 103 PRO A CA 1
ATOM 845 C C . PRO A 1 103 ? 21.022 -10.737 -17.343 1.00 93.38 103 PRO A C 1
ATOM 847 O O . PRO A 1 103 ? 20.938 -11.482 -18.318 1.00 93.38 103 PRO A O 1
ATOM 850 N N . GLN A 1 104 ? 19.929 -10.204 -16.780 1.00 94.00 104 GLN A N 1
ATOM 851 C CA . GLN A 1 104 ? 18.565 -10.559 -17.214 1.00 94.00 104 GLN A CA 1
ATOM 852 C C . GLN A 1 104 ? 18.234 -10.067 -18.631 1.00 94.00 104 GLN A C 1
ATOM 854 O O . GLN A 1 104 ? 17.311 -10.574 -19.262 1.00 94.00 104 GLN A O 1
ATOM 859 N N . PHE A 1 105 ? 18.987 -9.098 -19.160 1.00 94.94 105 PHE A N 1
ATOM 860 C CA . PHE A 1 105 ? 18.765 -8.557 -20.502 1.00 94.94 105 PHE A CA 1
ATOM 861 C C . PHE A 1 105 ? 19.656 -9.193 -21.575 1.00 94.94 105 PHE A C 1
ATOM 863 O O . PHE A 1 105 ? 19.559 -8.807 -22.741 1.00 94.94 105 PHE A O 1
ATOM 870 N N . ALA A 1 106 ? 20.511 -10.159 -21.219 1.00 92.62 106 ALA A N 1
ATOM 871 C CA . ALA A 1 106 ? 21.480 -10.755 -22.138 1.00 92.62 106 ALA A CA 1
ATOM 872 C C . ALA A 1 106 ? 20.818 -11.352 -23.393 1.00 92.62 106 ALA A C 1
ATOM 874 O O . ALA A 1 106 ? 21.257 -11.079 -24.510 1.00 92.62 106 ALA A O 1
ATOM 875 N N . GLU A 1 107 ? 19.731 -12.108 -23.229 1.00 92.88 107 GLU A N 1
ATOM 876 C CA . GLU A 1 107 ? 19.002 -12.704 -24.354 1.00 92.88 107 GLU A CA 1
ATOM 877 C C . GLU A 1 107 ? 18.394 -11.632 -25.271 1.00 92.88 107 GLU A C 1
ATOM 879 O O . GLU A 1 107 ? 18.568 -11.673 -26.491 1.00 92.88 107 GLU A O 1
ATOM 884 N N . THR A 1 108 ? 17.757 -10.612 -24.692 1.00 93.69 108 THR A N 1
ATOM 885 C CA . THR A 1 108 ? 17.203 -9.483 -25.449 1.00 93.69 108 THR A CA 1
ATOM 886 C C . THR A 1 108 ? 18.291 -8.748 -26.226 1.00 93.69 108 THR A C 1
ATOM 888 O O . THR A 1 108 ? 18.100 -8.464 -27.407 1.00 93.69 108 THR A O 1
ATOM 891 N N . ILE A 1 109 ? 19.451 -8.494 -25.608 1.00 93.81 109 ILE A N 1
ATOM 892 C CA . ILE A 1 109 ? 20.610 -7.876 -26.268 1.00 93.81 109 ILE A CA 1
ATOM 893 C C . ILE A 1 109 ? 21.066 -8.729 -27.456 1.00 93.81 109 ILE A C 1
ATOM 895 O O . ILE A 1 109 ? 21.208 -8.204 -28.561 1.00 93.81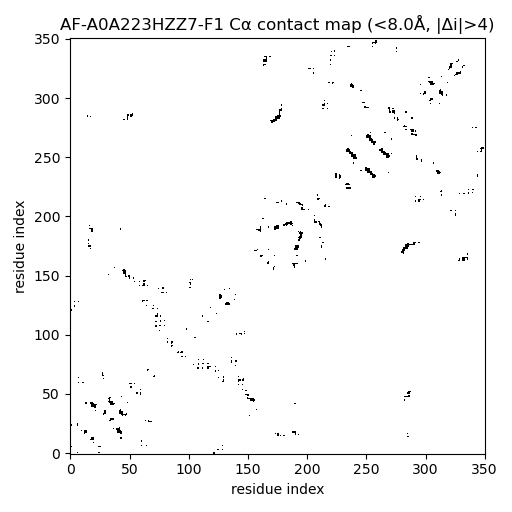 109 ILE A O 1
ATOM 899 N N . LEU A 1 110 ? 21.244 -10.041 -27.270 1.00 92.44 110 LEU A N 1
ATOM 900 C CA . LEU A 1 110 ? 21.645 -10.953 -28.347 1.00 92.44 110 LEU A CA 1
ATOM 901 C C . LEU A 1 110 ? 20.651 -10.942 -29.516 1.00 92.44 110 LEU A C 1
ATOM 903 O O . LEU A 1 110 ? 21.070 -10.986 -30.672 1.00 92.44 110 LEU A O 1
ATOM 907 N N . ASN A 1 111 ? 19.357 -10.809 -29.222 1.00 93.25 111 ASN A N 1
ATOM 908 C CA . ASN A 1 111 ? 18.286 -10.763 -30.217 1.00 93.25 111 ASN A CA 1
ATOM 909 C C . ASN A 1 111 ? 18.197 -9.437 -30.993 1.00 93.25 111 ASN A C 1
ATOM 911 O O . ASN A 1 111 ? 17.544 -9.395 -32.044 1.00 93.25 111 ASN A O 1
ATOM 915 N N . ILE A 1 112 ? 18.796 -8.351 -30.491 1.00 93.06 112 ILE A N 1
ATOM 916 C CA . ILE A 1 112 ? 18.742 -7.017 -31.120 1.00 93.06 112 ILE A CA 1
ATOM 917 C C . ILE A 1 112 ? 20.105 -6.482 -31.569 1.00 93.06 112 ILE A C 1
ATOM 919 O O . ILE A 1 112 ? 20.146 -5.469 -32.266 1.00 93.06 112 ILE A O 1
ATOM 923 N N . LYS A 1 113 ? 21.216 -7.135 -31.210 1.00 90.44 113 LYS A N 1
ATOM 924 C CA . LYS A 1 113 ? 22.576 -6.627 -31.461 1.00 90.44 113 LYS A CA 1
ATOM 925 C C . LYS A 1 113 ? 22.853 -6.291 -32.930 1.00 90.44 113 LYS A C 1
ATOM 927 O O . LYS A 1 113 ? 23.504 -5.285 -33.191 1.00 90.44 113 LYS A O 1
ATOM 932 N N . ASP A 1 114 ? 22.296 -7.062 -33.865 1.00 90.06 114 ASP A N 1
ATOM 933 C CA . ASP A 1 114 ? 22.489 -6.889 -35.314 1.00 90.06 114 ASP A CA 1
ATOM 934 C C . ASP A 1 114 ? 21.323 -6.142 -35.984 1.00 90.06 114 ASP A C 1
ATOM 936 O O . ASP A 1 114 ? 21.352 -5.878 -37.183 1.00 90.06 114 ASP A O 1
ATOM 940 N N . LYS A 1 115 ? 20.280 -5.794 -35.220 1.00 91.06 115 LYS A N 1
ATOM 941 C CA . LYS A 1 115 ? 19.130 -5.037 -35.721 1.00 91.06 115 LYS A CA 1
ATOM 942 C C . LYS A 1 115 ? 19.433 -3.545 -35.696 1.00 91.06 115 LYS A C 1
ATOM 944 O O . LYS A 1 115 ? 20.109 -3.053 -34.783 1.00 91.06 115 LYS A O 1
ATOM 949 N N . ASP A 1 116 ? 18.888 -2.837 -36.679 1.00 85.62 116 ASP A N 1
ATOM 950 C CA . ASP A 1 116 ? 18.810 -1.384 -36.630 1.00 85.62 116 ASP A CA 1
ATOM 951 C C . ASP A 1 116 ? 17.629 -0.979 -35.741 1.00 85.62 116 ASP A C 1
ATOM 953 O O . ASP A 1 116 ? 16.499 -1.434 -35.933 1.00 85.62 116 ASP A O 1
ATOM 957 N N . VAL A 1 117 ? 17.915 -0.189 -34.709 1.00 87.06 117 VAL A N 1
ATOM 958 C CA . VAL A 1 117 ? 16.921 0.298 -33.746 1.00 87.06 117 VAL A CA 1
ATOM 959 C C . VAL A 1 117 ? 16.926 1.816 -33.836 1.00 87.06 117 VAL A C 1
ATOM 961 O O . VAL A 1 117 ? 17.684 2.506 -33.139 1.00 87.06 117 VAL A O 1
ATOM 964 N N . GLU A 1 118 ? 16.093 2.331 -34.736 1.00 89.25 118 GLU A N 1
ATOM 965 C CA . GLU A 1 118 ? 15.978 3.762 -34.995 1.00 89.25 118 GLU A CA 1
ATOM 966 C C . GLU A 1 118 ? 15.515 4.530 -33.748 1.00 89.25 118 GLU A C 1
ATOM 968 O O . GLU A 1 118 ? 14.672 4.079 -32.970 1.00 89.25 118 GLU A O 1
ATOM 973 N N . GLU A 1 119 ? 16.085 5.720 -33.543 1.00 91.31 119 GLU A N 1
ATOM 974 C CA . GLU A 1 119 ? 15.655 6.636 -32.485 1.00 91.31 119 GLU A CA 1
ATOM 975 C C . GLU A 1 119 ? 14.476 7.485 -32.976 1.00 91.31 119 GLU A C 1
ATOM 977 O O . GLU A 1 119 ? 14.655 8.573 -33.524 1.00 91.31 119 GLU A O 1
ATOM 982 N N . THR A 1 120 ? 13.262 6.973 -32.790 1.00 93.31 120 THR A N 1
ATOM 983 C CA . THR A 1 120 ? 12.031 7.659 -33.200 1.00 93.31 120 THR A CA 1
ATOM 984 C C . THR A 1 120 ? 11.661 8.800 -32.245 1.00 93.31 120 THR A C 1
ATOM 986 O O . THR A 1 120 ? 12.062 8.817 -31.080 1.00 93.31 120 THR A O 1
ATOM 989 N N . GLU A 1 121 ? 10.838 9.746 -32.710 1.00 91.88 121 GLU A N 1
ATOM 990 C CA . GLU A 1 121 ? 10.299 10.821 -31.855 1.00 91.88 121 GLU A CA 1
ATOM 991 C C . GLU A 1 121 ? 9.478 10.278 -30.676 1.00 91.88 121 GLU A C 1
ATOM 993 O O . GLU A 1 121 ? 9.503 10.840 -29.582 1.00 91.88 121 GLU A O 1
ATOM 998 N N . GLU A 1 122 ? 8.816 9.132 -30.861 1.00 92.12 122 GLU A N 1
ATOM 999 C CA . GLU A 1 122 ? 8.140 8.425 -29.774 1.00 92.12 122 GLU A CA 1
ATOM 1000 C C . GLU A 1 122 ? 9.128 8.013 -28.674 1.00 92.12 122 GLU A C 1
ATOM 1002 O O . GLU A 1 122 ? 8.892 8.321 -27.510 1.00 92.12 122 GLU A O 1
ATOM 1007 N N . ILE A 1 123 ? 10.275 7.418 -29.018 1.00 93.69 123 ILE A N 1
ATOM 1008 C CA . ILE A 1 123 ? 11.313 7.051 -28.039 1.00 93.69 123 ILE A CA 1
ATOM 1009 C C . ILE A 1 123 ? 11.876 8.295 -27.338 1.00 93.69 123 ILE A C 1
ATOM 1011 O O . ILE A 1 123 ? 11.989 8.312 -26.111 1.00 93.69 123 ILE A O 1
ATOM 1015 N N . LYS A 1 124 ? 12.191 9.354 -28.096 1.00 94.44 124 LYS A N 1
ATOM 1016 C CA . LYS A 1 124 ? 12.745 10.600 -27.536 1.00 94.44 124 LYS A CA 1
ATOM 1017 C C . LYS A 1 124 ? 11.809 11.255 -26.532 1.00 94.44 124 LYS A C 1
ATOM 1019 O O . LYS A 1 124 ? 12.279 11.845 -25.560 1.00 94.44 124 LYS A O 1
ATOM 1024 N N . SER A 1 125 ? 10.497 11.122 -26.719 1.00 93.75 125 SER A N 1
ATOM 1025 C CA . SER A 1 125 ? 9.535 11.695 -25.782 1.00 93.75 125 SER A CA 1
ATOM 1026 C C . SER A 1 125 ? 9.650 11.103 -24.359 1.00 93.75 125 SER A C 1
ATOM 1028 O O . SER A 1 125 ? 9.308 11.787 -23.394 1.00 93.75 125 SER A O 1
ATOM 1030 N N . PHE A 1 126 ? 10.218 9.897 -24.183 1.00 95.94 126 PHE A N 1
ATOM 1031 C CA . PHE A 1 126 ? 10.454 9.287 -22.858 1.00 95.94 126 PHE A CA 1
ATOM 1032 C C . PHE A 1 126 ? 11.649 9.876 -22.113 1.00 95.94 126 PHE A C 1
ATOM 1034 O O . PHE A 1 126 ? 11.726 9.761 -20.891 1.00 95.94 126 PHE A O 1
ATOM 1041 N N . TYR A 1 127 ? 12.582 10.514 -22.816 1.00 95.38 127 TYR A N 1
ATOM 1042 C CA . TYR A 1 127 ? 13.866 10.920 -22.248 1.00 95.38 127 TYR A CA 1
ATOM 1043 C C . TYR A 1 127 ? 13.710 11.908 -21.094 1.00 95.38 127 TYR A C 1
ATOM 1045 O O . TYR A 1 127 ? 14.315 11.733 -20.036 1.00 95.38 127 TYR A O 1
ATOM 1053 N N . GLN A 1 128 ? 12.813 12.882 -21.241 1.00 94.00 128 GLN A N 1
ATOM 1054 C CA . GLN A 1 128 ? 12.531 13.831 -20.170 1.00 94.00 128 GLN A CA 1
ATOM 1055 C C . GLN A 1 128 ? 11.900 13.150 -18.944 1.00 94.00 128 GLN A C 1
ATOM 1057 O O . GLN A 1 128 ? 12.309 13.427 -17.821 1.00 94.00 128 GLN A O 1
ATOM 1062 N N . ALA A 1 129 ? 10.941 12.242 -19.147 1.00 93.00 129 ALA A N 1
ATOM 1063 C CA . ALA A 1 129 ? 10.219 11.582 -18.057 1.00 93.00 129 ALA A CA 1
ATOM 1064 C C . ALA A 1 129 ? 11.066 10.542 -17.302 1.00 93.00 129 ALA A C 1
ATOM 1066 O O . ALA A 1 129 ? 10.857 10.324 -16.112 1.00 93.00 129 ALA A O 1
ATOM 1067 N N . VAL A 1 130 ? 12.010 9.891 -17.987 1.00 95.44 130 VAL A N 1
ATOM 1068 C CA . VAL A 1 130 ? 12.817 8.798 -17.421 1.00 95.44 130 VAL A CA 1
ATOM 1069 C C . VAL A 1 130 ? 14.184 9.278 -16.925 1.00 95.44 130 VAL A C 1
ATOM 1071 O O . VAL A 1 130 ? 14.654 8.815 -15.885 1.00 95.44 130 VAL A O 1
ATOM 1074 N N . PHE A 1 131 ? 14.825 10.191 -17.660 1.00 95.19 131 PHE A N 1
ATOM 1075 C CA . PHE A 1 131 ? 16.224 10.584 -17.451 1.00 95.19 131 PHE A CA 1
ATOM 1076 C C . PHE A 1 131 ? 16.411 12.084 -17.187 1.00 95.19 131 PHE A C 1
ATOM 1078 O O . PHE A 1 131 ? 17.543 12.514 -16.978 1.00 95.19 131 PHE A O 1
ATOM 1085 N N . ASN A 1 132 ? 15.333 12.881 -17.192 1.00 92.56 132 ASN A N 1
ATOM 1086 C CA . ASN A 1 132 ? 15.389 14.345 -17.094 1.00 92.56 132 ASN A CA 1
ATOM 1087 C C . ASN A 1 132 ? 16.295 14.986 -18.169 1.00 92.56 132 ASN A C 1
ATOM 1089 O O . ASN A 1 132 ? 17.026 15.942 -17.913 1.00 92.56 132 ASN A O 1
ATOM 1093 N N . GLY A 1 133 ? 16.288 14.412 -19.373 1.00 92.81 133 GLY A N 1
ATOM 1094 C CA . GLY A 1 133 ? 17.129 14.838 -20.485 1.00 92.81 133 GLY A CA 1
ATOM 1095 C C . GLY A 1 133 ? 17.600 13.654 -21.320 1.00 92.81 133 GLY A C 1
ATOM 1096 O O . GLY A 1 133 ? 17.074 12.551 -21.206 1.00 92.81 133 GLY A O 1
ATOM 1097 N N . TYR A 1 134 ? 18.589 13.876 -22.186 1.00 94.12 134 TYR A N 1
ATOM 1098 C CA . TYR A 1 134 ? 19.098 12.819 -23.062 1.00 94.12 134 TYR A CA 1
ATOM 1099 C C . TYR A 1 134 ? 19.778 11.692 -22.256 1.00 94.12 134 TYR A C 1
ATOM 1101 O O . TYR A 1 134 ? 20.631 11.991 -21.413 1.00 94.12 134 TYR A O 1
ATOM 1109 N N . PRO A 1 135 ? 19.458 10.409 -22.518 1.00 94.50 135 PRO A N 1
ATOM 1110 C CA . PRO A 1 135 ? 19.945 9.290 -21.719 1.00 94.50 135 PRO A CA 1
ATOM 1111 C C . PRO A 1 135 ? 21.454 9.086 -21.890 1.00 94.50 135 PRO A C 1
ATOM 1113 O O . PRO A 1 135 ? 21.944 8.806 -22.986 1.00 94.50 135 PRO A O 1
ATOM 1116 N N . GLN A 1 136 ? 22.187 9.192 -20.782 1.00 93.50 136 GLN A N 1
ATOM 1117 C CA . GLN A 1 136 ? 23.631 8.950 -20.719 1.00 93.50 136 GLN A CA 1
ATOM 1118 C C . GLN A 1 136 ? 23.912 7.508 -20.296 1.00 93.50 136 GLN A C 1
ATOM 1120 O O . GLN A 1 136 ? 23.197 6.982 -19.441 1.00 93.50 136 GLN A O 1
ATOM 1125 N N . TYR A 1 137 ? 24.979 6.893 -20.812 1.00 91.50 137 TYR A N 1
ATOM 1126 C CA . TYR A 1 137 ? 25.328 5.494 -20.518 1.00 91.50 137 TYR A CA 1
ATOM 1127 C C . TYR A 1 137 ? 25.216 5.107 -19.025 1.00 91.50 137 TYR A C 1
ATOM 1129 O O . TYR A 1 137 ? 24.490 4.152 -18.731 1.00 91.50 137 TYR A O 1
ATOM 1137 N N . PRO A 1 138 ? 25.793 5.860 -18.059 1.00 91.56 138 PRO A N 1
ATOM 1138 C CA . PRO A 1 138 ? 25.677 5.509 -16.641 1.00 91.56 138 PRO A CA 1
ATOM 1139 C C . PRO A 1 138 ? 24.230 5.520 -16.137 1.00 91.56 138 PRO A C 1
ATOM 1141 O O . PRO A 1 138 ? 23.831 4.651 -15.368 1.00 91.56 138 PRO A O 1
ATOM 1144 N N . SER A 1 139 ? 23.423 6.480 -16.598 1.00 94.00 139 SER A N 1
ATOM 1145 C CA . SER A 1 139 ? 22.013 6.589 -16.208 1.00 94.00 139 SER A CA 1
ATOM 1146 C C . SER A 1 139 ? 21.170 5.442 -16.766 1.00 94.00 139 SER A C 1
ATOM 1148 O O . SER A 1 139 ? 20.324 4.907 -16.052 1.00 94.00 139 SER A O 1
ATOM 1150 N N . ILE A 1 140 ? 21.443 5.008 -18.004 1.00 96.00 140 ILE A N 1
ATOM 1151 C CA . ILE A 1 140 ? 20.772 3.854 -18.611 1.00 96.00 140 ILE A CA 1
ATOM 1152 C C . ILE A 1 140 ? 21.115 2.591 -17.824 1.00 96.00 140 ILE A C 1
ATOM 1154 O O . ILE A 1 140 ? 20.215 1.850 -17.433 1.00 96.00 140 ILE A O 1
ATOM 1158 N N . LEU A 1 141 ? 22.403 2.370 -17.547 1.00 94.25 141 LEU A N 1
ATOM 1159 C CA . LEU A 1 141 ? 22.860 1.187 -16.825 1.00 94.25 141 LEU A CA 1
ATOM 1160 C C . LEU A 1 141 ? 22.247 1.109 -15.422 1.00 94.25 141 LEU A C 1
ATOM 1162 O O . LEU A 1 141 ? 21.798 0.041 -15.014 1.00 94.25 141 LEU A O 1
ATOM 1166 N N . THR A 1 142 ? 22.162 2.235 -14.708 1.00 94.38 142 THR A N 1
ATOM 1167 C CA . THR A 1 142 ? 21.475 2.301 -13.411 1.00 94.38 142 THR A CA 1
ATOM 1168 C C . THR A 1 142 ? 20.004 1.907 -13.533 1.00 94.38 142 THR A C 1
ATOM 1170 O O . THR A 1 142 ? 19.549 1.074 -12.756 1.00 94.38 142 THR A O 1
ATOM 1173 N N . LYS A 1 143 ? 19.262 2.420 -14.526 1.00 95.44 143 LYS A N 1
ATOM 1174 C CA . LYS A 1 143 ? 17.846 2.048 -14.705 1.00 95.44 143 LYS A CA 1
ATOM 1175 C C . LYS A 1 143 ? 17.669 0.570 -15.045 1.00 95.44 143 LYS A C 1
ATOM 1177 O O . LYS A 1 143 ? 16.809 -0.078 -14.458 1.00 95.44 143 LYS A O 1
ATOM 1182 N N . LEU A 1 144 ? 18.513 0.014 -15.913 1.00 96.62 144 LEU A N 1
ATOM 1183 C CA . LEU A 1 144 ? 18.489 -1.419 -16.218 1.00 96.62 144 LEU A CA 1
ATOM 1184 C C . LEU A 1 144 ? 18.805 -2.265 -14.972 1.00 96.62 144 LEU A C 1
ATOM 1186 O O . LEU A 1 144 ? 18.130 -3.259 -14.724 1.00 96.62 144 LEU A O 1
ATOM 1190 N N . LYS A 1 145 ? 19.760 -1.850 -14.128 1.00 95.69 145 LYS A N 1
ATOM 1191 C CA . LYS A 1 145 ? 20.007 -2.490 -12.821 1.00 95.69 145 LYS A CA 1
ATOM 1192 C C . LYS A 1 145 ? 18.764 -2.473 -11.938 1.00 95.69 145 LYS A C 1
ATOM 1194 O O . LYS A 1 145 ? 18.377 -3.513 -11.416 1.00 95.69 145 LYS A O 1
ATOM 1199 N N . THR A 1 146 ? 18.118 -1.317 -11.813 1.00 96.25 146 THR A N 1
ATOM 1200 C CA . THR A 1 146 ? 16.900 -1.155 -11.012 1.00 96.25 146 THR A CA 1
ATOM 1201 C C . THR A 1 146 ? 15.760 -2.041 -11.511 1.00 96.25 146 THR A C 1
ATOM 1203 O O . THR A 1 146 ? 15.095 -2.681 -10.701 1.00 96.25 146 THR A O 1
ATOM 1206 N N . MET A 1 147 ? 15.554 -2.137 -12.828 1.00 96.88 147 MET A N 1
ATOM 1207 C CA . MET A 1 147 ? 14.512 -2.987 -13.421 1.00 96.88 147 MET A CA 1
ATOM 1208 C C . MET A 1 147 ? 14.661 -4.464 -13.038 1.00 96.88 147 MET A C 1
ATOM 1210 O O . MET A 1 147 ? 13.656 -5.140 -12.842 1.00 96.88 147 MET A O 1
ATOM 1214 N N . GLN A 1 148 ? 15.893 -4.953 -12.871 1.00 95.12 148 GLN A N 1
ATOM 1215 C CA . GLN A 1 148 ? 16.166 -6.350 -12.505 1.00 95.12 148 GLN A CA 1
ATOM 1216 C C . GLN A 1 148 ? 15.810 -6.697 -11.052 1.00 95.12 148 GLN A C 1
ATOM 1218 O O . GLN A 1 148 ? 15.815 -7.871 -10.686 1.00 95.12 148 GLN A O 1
ATOM 1223 N N . LEU A 1 149 ? 15.476 -5.701 -10.220 1.00 95.81 149 LEU A N 1
ATOM 1224 C CA . LEU A 1 149 ? 14.938 -5.922 -8.872 1.00 95.81 149 LEU A CA 1
ATOM 1225 C C . LEU A 1 149 ? 13.486 -6.432 -8.898 1.00 95.81 149 LEU A C 1
ATOM 1227 O O . LEU A 1 149 ? 12.975 -6.898 -7.869 1.00 95.81 149 LEU A O 1
ATOM 1231 N N . ALA A 1 150 ? 12.812 -6.323 -10.048 1.00 95.25 150 ALA A N 1
ATOM 1232 C CA . ALA A 1 150 ? 11.479 -6.859 -10.260 1.00 95.25 150 ALA A CA 1
ATOM 1233 C C . ALA A 1 150 ? 11.542 -8.381 -10.452 1.00 95.25 150 ALA A C 1
ATOM 1235 O O . ALA A 1 150 ? 11.868 -8.883 -11.522 1.00 95.25 150 ALA A O 1
ATOM 1236 N N . GLU A 1 151 ? 11.198 -9.112 -9.399 1.00 91.50 151 GLU A N 1
ATOM 1237 C CA . GLU A 1 151 ? 11.142 -10.573 -9.411 1.00 91.50 151 GLU A CA 1
ATOM 1238 C C . GLU A 1 151 ? 9.778 -11.059 -9.894 1.00 91.50 151 GLU A C 1
ATOM 1240 O O . GLU A 1 151 ? 8.736 -10.514 -9.511 1.00 91.50 151 GLU A O 1
ATOM 1245 N N . ASP A 1 152 ? 9.769 -12.131 -10.681 1.00 88.56 152 ASP A N 1
ATOM 1246 C CA . ASP A 1 152 ? 8.525 -12.817 -10.999 1.00 88.56 152 ASP A CA 1
ATOM 1247 C C . ASP A 1 152 ? 7.902 -13.400 -9.731 1.00 88.56 152 ASP A C 1
ATOM 1249 O O . ASP A 1 152 ? 8.568 -13.908 -8.828 1.00 88.56 152 ASP A O 1
ATOM 1253 N N . THR A 1 153 ? 6.590 -13.239 -9.609 1.00 89.00 153 THR A N 1
ATOM 1254 C CA . THR A 1 153 ? 5.832 -13.669 -8.437 1.00 89.00 153 THR A CA 1
ATOM 1255 C C . THR A 1 153 ? 4.451 -14.101 -8.893 1.00 89.00 153 THR A C 1
ATOM 1257 O O . THR A 1 153 ? 3.766 -13.350 -9.590 1.00 89.00 153 THR A O 1
ATOM 1260 N N . GLU A 1 154 ? 4.038 -15.296 -8.473 1.00 89.25 154 GLU A N 1
ATOM 1261 C CA . GLU A 1 154 ? 2.675 -15.780 -8.678 1.00 89.25 154 GLU A CA 1
ATOM 1262 C C . GLU A 1 154 ? 1.678 -14.852 -7.985 1.00 89.25 154 GLU A C 1
ATOM 1264 O O . GLU A 1 154 ? 1.839 -14.501 -6.811 1.00 89.25 154 GLU A O 1
ATOM 1269 N N . ASP A 1 155 ? 0.654 -14.430 -8.722 1.00 91.19 155 ASP A N 1
ATOM 1270 C CA . ASP A 1 155 ? -0.390 -13.558 -8.200 1.00 91.19 155 ASP A CA 1
ATOM 1271 C C . ASP A 1 155 ? -1.571 -14.370 -7.645 1.00 91.19 155 ASP A C 1
ATOM 1273 O O . ASP A 1 155 ? -1.793 -15.518 -8.017 1.00 91.19 155 ASP A O 1
ATOM 1277 N N . VAL A 1 156 ? -2.349 -13.763 -6.751 1.00 88.31 156 VAL A N 1
ATOM 1278 C CA . VAL A 1 156 ? -3.591 -14.351 -6.210 1.00 88.31 156 VAL A CA 1
ATOM 1279 C C . VAL A 1 156 ? -4.775 -14.036 -7.113 1.00 88.31 156 VAL A C 1
ATOM 1281 O O . VAL A 1 156 ? -4.736 -13.055 -7.848 1.00 88.31 156 VAL A O 1
ATOM 1284 N N . GLU A 1 157 ? -5.864 -14.794 -7.054 1.00 87.94 157 GLU A N 1
ATOM 1285 C CA . GLU A 1 157 ? -7.102 -14.420 -7.753 1.00 87.94 157 GLU A CA 1
ATOM 1286 C C . GLU A 1 157 ? -7.691 -13.101 -7.217 1.00 87.94 157 GLU A C 1
ATOM 1288 O O . GLU A 1 157 ? -7.566 -12.778 -6.033 1.00 87.94 157 GLU A O 1
ATOM 1293 N N . LEU A 1 158 ? -8.325 -12.307 -8.091 1.00 90.19 158 LEU A N 1
ATOM 1294 C CA . LEU A 1 158 ? -9.047 -11.103 -7.665 1.00 90.19 158 LEU A CA 1
ATOM 1295 C C . LEU A 1 158 ? -10.473 -11.445 -7.284 1.00 90.19 158 LEU A C 1
ATOM 1297 O O . LEU A 1 158 ? -11.241 -11.944 -8.102 1.00 90.19 158 LEU A O 1
ATOM 1301 N N . SER A 1 159 ? -10.855 -11.036 -6.081 1.00 91.38 159 SER A N 1
ATOM 1302 C CA . SER A 1 159 ? -12.251 -10.952 -5.680 1.00 91.38 159 SER A CA 1
ATOM 1303 C C . SER A 1 159 ? -12.701 -9.486 -5.657 1.00 91.38 159 SER A C 1
ATOM 1305 O O . SER A 1 159 ? -12.003 -8.632 -5.086 1.00 91.38 159 SER A O 1
ATOM 1307 N N . PRO A 1 160 ? -13.860 -9.154 -6.255 1.00 94.31 160 PRO A N 1
ATOM 1308 C CA . PRO A 1 160 ? -14.469 -7.846 -6.078 1.00 94.31 160 PRO A CA 1
ATOM 1309 C C . PRO A 1 160 ? -14.647 -7.514 -4.594 1.00 94.31 160 PRO A C 1
ATOM 1311 O O . PRO A 1 160 ? -14.919 -8.382 -3.763 1.00 94.31 160 PRO A O 1
ATOM 1314 N N . MET A 1 161 ? -14.461 -6.250 -4.257 1.00 94.56 161 MET A N 1
ATOM 1315 C CA . MET A 1 161 ? -14.640 -5.718 -2.921 1.00 94.56 161 MET A CA 1
ATOM 1316 C C . MET A 1 161 ? -16.129 -5.577 -2.619 1.00 94.56 161 MET A C 1
ATOM 1318 O O . MET A 1 161 ? -16.887 -5.045 -3.431 1.00 94.56 161 MET A O 1
ATOM 1322 N N . GLY A 1 162 ? -16.547 -6.050 -1.445 1.00 93.50 162 GLY A N 1
ATOM 1323 C CA . GLY A 1 162 ? -17.915 -5.839 -0.983 1.00 93.50 162 GLY A CA 1
ATOM 1324 C C . GLY A 1 162 ? -18.155 -4.431 -0.443 1.00 93.50 162 GLY A C 1
ATOM 1325 O O . GLY A 1 162 ? -17.415 -3.481 -0.716 1.00 93.50 162 GLY A O 1
ATOM 1326 N N . ASN A 1 163 ? -19.220 -4.293 0.341 1.00 92.31 163 ASN A N 1
ATOM 1327 C CA . ASN A 1 163 ? -19.744 -2.984 0.761 1.00 92.31 163 ASN A CA 1
ATOM 1328 C C . ASN A 1 163 ? -19.561 -2.708 2.261 1.00 92.31 163 ASN A C 1
ATOM 1330 O O . ASN A 1 163 ? -19.961 -1.668 2.788 1.00 92.31 163 ASN A O 1
ATOM 1334 N N . ASN A 1 164 ? -19.009 -3.675 2.989 1.00 91.00 164 ASN A N 1
ATOM 1335 C CA . ASN A 1 164 ? -18.878 -3.607 4.435 1.00 91.00 164 ASN A CA 1
ATOM 1336 C C . ASN A 1 164 ? -17.573 -4.252 4.925 1.00 91.00 164 ASN A C 1
ATOM 1338 O O . ASN A 1 164 ? -16.966 -5.026 4.182 1.00 91.00 164 ASN A O 1
ATOM 1342 N N . PRO A 1 165 ? -17.136 -3.968 6.168 1.00 91.94 165 PRO A N 1
ATOM 1343 C CA . PRO A 1 165 ? -15.820 -4.390 6.641 1.00 91.94 165 PRO A CA 1
ATOM 1344 C C . PRO A 1 165 ? -15.528 -5.895 6.499 1.00 91.94 165 PRO A C 1
ATOM 1346 O O . PRO A 1 165 ? -14.420 -6.244 6.116 1.00 91.94 165 PRO A O 1
ATOM 1349 N N . ASN A 1 166 ? -16.503 -6.784 6.717 1.00 93.00 166 ASN A N 1
ATOM 1350 C CA . ASN A 1 166 ? -16.331 -8.239 6.575 1.00 93.00 166 ASN A CA 1
ATOM 1351 C C . ASN A 1 166 ? -16.035 -8.699 5.143 1.00 93.00 166 ASN A C 1
ATOM 1353 O O . ASN A 1 166 ? -15.486 -9.781 4.958 1.00 93.00 166 ASN A O 1
ATOM 1357 N N . GLU A 1 167 ? -16.494 -7.948 4.147 1.00 93.81 167 GLU A N 1
ATOM 1358 C CA . GLU A 1 167 ? -16.319 -8.278 2.728 1.00 93.81 167 GLU A CA 1
ATOM 1359 C C . GLU A 1 167 ? -15.134 -7.523 2.112 1.00 93.81 167 GLU A C 1
ATOM 1361 O O . GLU A 1 167 ? -14.618 -7.912 1.064 1.00 93.81 167 GLU A O 1
ATOM 1366 N N . ILE A 1 168 ? -14.709 -6.433 2.755 1.00 94.12 168 ILE A N 1
ATOM 1367 C CA . ILE A 1 168 ? -13.557 -5.627 2.350 1.00 94.12 168 ILE A CA 1
ATOM 1368 C C . ILE A 1 168 ? -12.263 -6.254 2.881 1.00 94.12 168 ILE A C 1
ATOM 1370 O O . ILE A 1 168 ? -11.353 -6.534 2.097 1.00 94.12 168 ILE A O 1
ATOM 1374 N N . TRP A 1 169 ? -12.207 -6.511 4.191 1.00 95.06 169 TRP A N 1
ATOM 1375 C CA . TRP A 1 169 ? -11.043 -7.049 4.895 1.00 95.06 169 TRP A CA 1
ATOM 1376 C C . TRP A 1 169 ? -11.014 -8.575 4.821 1.00 95.06 169 TRP A C 1
ATOM 1378 O O . TRP A 1 169 ? -11.420 -9.277 5.748 1.00 95.06 169 TRP A O 1
ATOM 1388 N N . VAL A 1 170 ? -10.564 -9.082 3.677 1.00 93.88 170 VAL A N 1
ATOM 1389 C CA . VAL A 1 170 ? -10.482 -10.513 3.369 1.00 93.88 170 VAL A CA 1
ATOM 1390 C C . VAL A 1 170 ? -9.079 -10.886 2.899 1.00 93.88 170 VAL A C 1
ATOM 1392 O O . VAL A 1 170 ? -8.328 -10.031 2.428 1.00 93.88 170 VAL A O 1
ATOM 1395 N N . GLN A 1 171 ? -8.745 -12.173 2.996 1.00 93.38 171 GLN A N 1
ATOM 1396 C CA . GLN A 1 171 ? -7.493 -12.723 2.481 1.00 93.38 171 GLN A CA 1
ATOM 1397 C C . GLN A 1 171 ? -7.304 -12.371 0.996 1.00 93.38 171 GLN A C 1
ATOM 1399 O O . GLN A 1 171 ? -8.254 -12.400 0.210 1.00 93.38 171 GLN A O 1
ATOM 1404 N N . GLY A 1 172 ? -6.080 -12.020 0.609 1.00 93.44 172 GLY A N 1
ATOM 1405 C CA . GLY A 1 172 ? -5.718 -11.650 -0.758 1.00 93.44 172 GLY A CA 1
ATOM 1406 C C . GLY A 1 172 ? -6.078 -10.217 -1.160 1.00 93.44 172 GLY A C 1
ATOM 1407 O O . GLY A 1 172 ? -5.759 -9.792 -2.279 1.00 93.44 172 GLY A O 1
ATOM 1408 N N . ARG A 1 173 ? -6.729 -9.445 -0.275 1.00 95.56 173 ARG A N 1
ATOM 1409 C CA . ARG A 1 173 ? -7.065 -8.040 -0.535 1.00 95.56 173 ARG A CA 1
ATOM 1410 C C . ARG A 1 173 ? -5.794 -7.204 -0.644 1.00 95.56 173 ARG A C 1
ATOM 1412 O O . ARG A 1 173 ? -4.878 -7.327 0.160 1.00 95.56 173 ARG A O 1
ATOM 1419 N N . ARG A 1 174 ? -5.778 -6.305 -1.626 1.00 97.12 174 ARG A N 1
ATOM 1420 C CA . ARG A 1 174 ? -4.762 -5.258 -1.763 1.00 97.12 174 ARG A CA 1
ATOM 1421 C C . ARG A 1 174 ? -5.241 -4.003 -1.063 1.00 97.12 174 ARG A C 1
ATOM 1423 O O . ARG A 1 174 ? -6.336 -3.534 -1.376 1.00 97.12 174 ARG A O 1
ATOM 1430 N N . ILE A 1 175 ? -4.438 -3.457 -0.165 1.00 97.75 175 ILE A N 1
ATOM 1431 C CA . ILE A 1 175 ? -4.798 -2.303 0.662 1.00 97.75 175 ILE A CA 1
ATOM 1432 C C . ILE A 1 175 ? -3.687 -1.267 0.544 1.00 97.75 175 ILE A C 1
ATOM 1434 O O . ILE A 1 175 ? -2.509 -1.609 0.612 1.00 97.75 175 ILE A O 1
ATOM 1438 N N . THR A 1 176 ? -4.033 -0.000 0.337 1.00 97.88 176 THR A N 1
ATOM 1439 C CA . THR A 1 176 ? -2.999 1.040 0.275 1.00 97.88 176 THR A CA 1
ATOM 1440 C C . THR A 1 176 ? -2.306 1.197 1.626 1.00 97.88 176 THR A C 1
ATOM 1442 O O . THR A 1 176 ? -2.974 1.319 2.649 1.00 97.88 176 THR A O 1
ATOM 1445 N N . SER A 1 177 ? -0.974 1.251 1.645 1.00 97.31 177 SER A N 1
ATOM 1446 C CA . SER A 1 177 ? -0.202 1.614 2.844 1.00 97.31 177 SER A CA 1
ATOM 1447 C C . SER A 1 177 ? -0.142 3.127 3.071 1.00 97.31 177 SER A C 1
ATOM 1449 O O . SER A 1 177 ? 0.304 3.593 4.119 1.00 97.31 177 SER A O 1
ATOM 1451 N N . SER A 1 178 ? -0.585 3.925 2.098 1.00 96.38 178 SER A N 1
ATOM 1452 C CA . SER A 1 178 ? -0.581 5.377 2.210 1.00 96.38 178 SER A CA 1
ATOM 1453 C C . SER A 1 178 ? -1.771 5.857 3.037 1.00 96.38 178 SER A C 1
ATOM 1455 O O . SER A 1 178 ? -2.924 5.551 2.733 1.00 96.38 178 SER A O 1
ATOM 1457 N N . VAL A 1 179 ? -1.492 6.647 4.074 1.00 96.94 179 VAL A N 1
ATOM 1458 C CA . VAL A 1 179 ? -2.522 7.220 4.958 1.00 96.94 179 VAL A CA 1
ATOM 1459 C C . VAL A 1 179 ? -3.058 8.567 4.458 1.00 96.94 179 VAL A C 1
ATOM 1461 O O . VAL A 1 179 ? -4.136 8.980 4.862 1.00 96.94 179 VAL A O 1
ATOM 1464 N N . ASN A 1 180 ? -2.349 9.213 3.524 1.00 94.94 180 ASN A N 1
ATOM 1465 C CA . ASN A 1 180 ? -2.619 10.590 3.081 1.00 94.94 180 ASN A CA 1
ATOM 1466 C C . ASN A 1 180 ? -3.323 10.675 1.715 1.00 94.94 180 ASN A C 1
ATOM 1468 O O . ASN A 1 180 ? -3.301 11.720 1.064 1.00 94.94 180 ASN A O 1
ATOM 1472 N N . LEU A 1 181 ? -3.892 9.571 1.224 1.00 96.56 181 LEU A N 1
ATOM 1473 C CA . LEU A 1 181 ? -4.581 9.579 -0.065 1.00 96.56 181 LEU A CA 1
ATOM 1474 C C . LEU A 1 181 ? -5.927 10.285 0.037 1.00 96.56 181 LEU A C 1
ATOM 1476 O O . LEU A 1 181 ? -6.704 10.062 0.963 1.00 96.56 181 LEU A O 1
ATOM 1480 N N . SER A 1 182 ? -6.219 11.100 -0.972 1.00 96.50 182 SER A N 1
ATOM 1481 C CA . SER A 1 182 ? -7.541 11.696 -1.128 1.00 96.50 182 SER A CA 1
ATOM 1482 C C . SER A 1 182 ? -8.578 10.626 -1.458 1.00 96.50 182 SER A C 1
ATOM 1484 O O . SER A 1 182 ? -8.280 9.628 -2.115 1.00 96.50 182 SER A O 1
ATOM 1486 N N . LYS A 1 183 ? -9.821 10.854 -1.032 1.00 97.31 183 LYS A N 1
ATOM 1487 C CA . LYS A 1 183 ? -10.933 9.968 -1.373 1.00 97.31 183 LYS A CA 1
ATOM 1488 C C . LYS A 1 183 ? -11.199 9.987 -2.871 1.00 97.31 183 LYS A C 1
ATOM 1490 O O . LYS A 1 183 ? -11.337 11.049 -3.479 1.00 97.31 183 LYS A O 1
ATOM 1495 N N . LEU A 1 184 ? -11.367 8.805 -3.444 1.00 97.19 184 LEU A N 1
ATOM 1496 C CA . LEU A 1 184 ? -12.006 8.660 -4.741 1.00 97.19 184 LEU A CA 1
ATOM 1497 C C . LEU A 1 184 ? -13.509 8.936 -4.620 1.00 97.19 184 LEU A C 1
ATOM 1499 O O . LEU A 1 184 ? -14.144 8.569 -3.633 1.00 97.19 184 LEU A O 1
ATOM 1503 N N . LYS A 1 185 ? -14.098 9.547 -5.651 1.00 96.00 185 LYS A N 1
ATOM 1504 C CA . LYS A 1 185 ? -15.560 9.722 -5.728 1.00 96.00 185 LYS A CA 1
ATOM 1505 C C . LYS A 1 185 ? -16.287 8.381 -5.775 1.00 96.00 185 LYS A C 1
ATOM 1507 O O . LYS A 1 185 ? -17.341 8.227 -5.166 1.00 96.00 185 LYS A O 1
ATOM 1512 N N . ASP A 1 186 ? -15.690 7.440 -6.499 1.00 93.12 186 ASP A N 1
ATOM 1513 C CA . ASP A 1 186 ? -16.201 6.097 -6.708 1.00 93.12 186 ASP A CA 1
ATOM 1514 C C . ASP A 1 186 ? -15.270 5.081 -6.054 1.00 93.12 186 ASP A C 1
ATOM 1516 O O . ASP A 1 186 ? -14.046 5.221 -6.068 1.00 93.12 186 ASP A O 1
ATOM 1520 N N . LYS A 1 187 ? -15.867 4.031 -5.499 1.00 95.00 187 LYS A N 1
ATOM 1521 C CA . LYS A 1 187 ? -15.148 2.925 -4.878 1.00 95.00 187 LYS A CA 1
ATOM 1522 C C . LYS A 1 187 ? -14.394 2.103 -5.930 1.00 95.00 187 LYS A C 1
ATOM 1524 O O . LYS A 1 187 ? -14.972 1.733 -6.953 1.00 95.00 187 LYS A O 1
ATOM 1529 N N . ASN A 1 188 ? -13.135 1.767 -5.649 1.00 96.62 188 ASN A N 1
ATOM 1530 C CA . ASN A 1 188 ? -12.389 0.785 -6.438 1.00 96.62 188 ASN A CA 1
ATOM 1531 C C . ASN A 1 188 ? -12.989 -0.613 -6.280 1.00 96.62 188 ASN A C 1
ATOM 1533 O O . ASN A 1 188 ? -13.499 -0.977 -5.217 1.00 96.62 188 ASN A O 1
ATOM 1537 N N . LYS A 1 189 ? -12.938 -1.408 -7.348 1.00 96.19 189 LYS A N 1
ATOM 1538 C CA . LYS A 1 189 ? -13.569 -2.727 -7.358 1.00 96.19 189 LYS A CA 1
ATOM 1539 C C . LYS A 1 189 ? -12.688 -3.802 -6.731 1.00 96.19 189 LYS A C 1
ATOM 1541 O O . LYS A 1 189 ? -13.227 -4.737 -6.152 1.00 96.19 189 LYS A O 1
ATOM 1546 N N . TYR A 1 190 ? -11.368 -3.698 -6.822 1.00 96.94 190 TYR A N 1
ATOM 1547 C CA . TYR A 1 190 ? -10.440 -4.768 -6.446 1.00 96.94 190 TYR A CA 1
ATOM 1548 C C . TYR A 1 190 ? -9.413 -4.354 -5.387 1.00 96.94 190 TYR A C 1
ATOM 1550 O O . TYR A 1 190 ? -8.924 -5.214 -4.646 1.00 96.94 190 TYR A O 1
ATOM 1558 N N . THR A 1 191 ? -9.112 -3.063 -5.261 1.00 97.38 191 THR A N 1
ATOM 1559 C CA . THR A 1 191 ? -8.191 -2.525 -4.248 1.00 97.38 191 THR A CA 1
ATOM 1560 C C . THR A 1 191 ? -8.932 -1.719 -3.188 1.00 97.38 191 THR A C 1
ATOM 1562 O O . THR A 1 191 ? -9.942 -1.074 -3.467 1.00 97.38 191 THR A O 1
ATOM 1565 N N . PHE A 1 192 ? -8.436 -1.755 -1.950 1.00 97.62 192 PHE A N 1
ATOM 1566 C CA . PHE A 1 192 ? -8.994 -0.967 -0.860 1.00 97.62 192 PHE A CA 1
ATOM 1567 C C . PHE A 1 192 ? -8.163 0.294 -0.622 1.00 97.62 192 PHE A C 1
ATOM 1569 O O . PHE A 1 192 ? -7.074 0.260 -0.044 1.00 97.62 192 PHE A O 1
ATOM 1576 N N . THR A 1 193 ? -8.706 1.414 -1.084 1.00 97.94 193 THR A N 1
ATOM 1577 C CA . THR A 1 193 ? -8.158 2.767 -0.936 1.00 97.94 193 THR A CA 1
ATOM 1578 C C . THR A 1 193 ? -9.250 3.721 -0.478 1.00 97.94 193 THR A C 1
ATOM 1580 O O . THR A 1 193 ? -10.422 3.341 -0.512 1.00 97.94 193 THR A O 1
ATOM 1583 N N . PRO A 1 194 ? -8.913 4.953 -0.061 1.00 98.00 194 PRO A N 1
ATOM 1584 C CA . PRO A 1 194 ? -9.932 5.899 0.351 1.00 98.00 194 PRO A CA 1
ATOM 1585 C C . PRO A 1 194 ? -10.967 6.191 -0.738 1.00 98.00 194 PRO A C 1
ATOM 1587 O O . PRO A 1 194 ? -10.617 6.419 -1.897 1.00 98.00 194 PRO A O 1
ATOM 1590 N N . TYR A 1 195 ? -12.243 6.218 -0.357 1.00 97.81 195 TYR A N 1
ATOM 1591 C CA . TYR A 1 195 ? -13.355 6.582 -1.237 1.00 97.81 195 TYR A CA 1
ATOM 1592 C C . TYR A 1 195 ? -14.482 7.257 -0.456 1.00 97.81 195 TYR A C 1
ATOM 1594 O O . TYR A 1 195 ? -14.584 7.110 0.758 1.00 97.81 195 TYR A O 1
ATOM 1602 N N . GLU A 1 196 ? -15.338 8.010 -1.139 1.00 97.25 196 GLU A N 1
ATOM 1603 C CA . GLU A 1 196 ? -16.541 8.584 -0.540 1.00 97.25 196 GLU A CA 1
ATOM 1604 C C . GLU A 1 196 ? -17.533 7.472 -0.177 1.00 97.25 196 GLU A C 1
ATOM 1606 O O . GLU A 1 196 ? -18.243 6.943 -1.036 1.00 97.25 196 GLU A O 1
ATOM 1611 N N . TYR A 1 197 ? -17.591 7.111 1.107 1.00 95.69 197 TYR A N 1
ATOM 1612 C CA . TYR A 1 197 ? -18.458 6.032 1.568 1.00 95.69 197 TYR A CA 1
ATOM 1613 C C . TYR A 1 197 ? -19.943 6.374 1.395 1.00 95.69 197 TYR A C 1
ATOM 1615 O O . TYR A 1 197 ? -20.476 7.249 2.078 1.00 95.69 197 TYR A O 1
ATOM 1623 N N . LYS A 1 198 ? -20.618 5.655 0.493 1.00 94.50 198 LYS A N 1
ATOM 1624 C CA . LYS A 1 198 ? -22.060 5.795 0.205 1.00 94.50 198 LYS A CA 1
ATOM 1625 C C . LYS A 1 198 ? -22.791 4.450 0.152 1.00 94.50 198 LYS A C 1
ATOM 1627 O O . LYS A 1 198 ? -23.943 4.390 -0.263 1.00 94.50 198 LYS A O 1
ATOM 1632 N N . ASP A 1 199 ? -22.127 3.376 0.579 1.00 92.50 199 ASP A N 1
ATOM 1633 C CA . ASP A 1 199 ? -22.653 2.010 0.498 1.00 92.50 199 ASP A CA 1
ATOM 1634 C C . ASP A 1 199 ? -23.859 1.783 1.431 1.00 92.50 199 ASP A C 1
ATOM 1636 O O . ASP A 1 199 ? -24.729 0.963 1.135 1.00 92.50 199 ASP A O 1
ATOM 1640 N N . PHE A 1 200 ? -23.925 2.517 2.549 1.00 92.12 200 PHE A N 1
ATOM 1641 C CA . PHE A 1 200 ? -25.044 2.506 3.494 1.00 92.12 200 PHE A CA 1
ATOM 1642 C C . PHE A 1 200 ? -25.326 3.920 4.025 1.00 92.12 200 PHE A C 1
ATOM 1644 O O . PHE A 1 200 ? -24.386 4.701 4.189 1.00 92.12 200 PHE A O 1
ATOM 1651 N N . PRO A 1 201 ? -26.592 4.251 4.347 1.00 92.88 201 PRO A N 1
ATOM 1652 C CA . PRO A 1 201 ? -26.931 5.510 4.999 1.00 92.88 201 PRO A CA 1
ATOM 1653 C C . PRO A 1 201 ? -26.477 5.474 6.465 1.00 92.88 201 PRO A C 1
ATOM 1655 O O . PRO A 1 201 ? -27.032 4.729 7.270 1.00 92.88 201 PRO A O 1
ATOM 1658 N N . VAL A 1 202 ? -25.462 6.269 6.796 1.00 94.19 202 VAL A N 1
ATOM 1659 C CA . VAL A 1 202 ? -24.895 6.422 8.147 1.00 94.19 202 VAL A CA 1
ATOM 1660 C C . VAL A 1 202 ? -24.590 7.896 8.411 1.00 94.19 202 VAL A C 1
ATOM 1662 O O . VAL A 1 202 ? -24.561 8.702 7.477 1.00 94.19 202 VAL A O 1
ATOM 1665 N N . GLU A 1 203 ? -24.353 8.267 9.666 1.00 95.25 203 GLU A N 1
ATOM 1666 C CA . GLU A 1 203 ? -23.880 9.606 9.999 1.00 95.25 203 GLU A CA 1
ATOM 1667 C C . GLU A 1 203 ? -22.521 9.906 9.360 1.00 95.25 203 GLU A C 1
ATOM 1669 O O . GLU A 1 203 ? -21.668 9.029 9.204 1.00 95.25 203 GLU A O 1
ATOM 1674 N N . GLU A 1 204 ? -22.287 11.185 9.061 1.00 94.94 204 GLU A N 1
ATOM 1675 C CA . GLU A 1 204 ? -21.058 11.670 8.426 1.00 94.94 204 GLU A CA 1
ATOM 1676 C C . GLU A 1 204 ? -19.797 11.207 9.164 1.00 94.94 204 GLU A C 1
ATOM 1678 O O . GLU A 1 204 ? -18.841 10.761 8.535 1.00 94.94 204 GLU A O 1
ATOM 1683 N N . LYS A 1 205 ? -19.810 11.211 10.503 1.00 94.88 205 LYS A N 1
ATOM 1684 C CA . LYS A 1 205 ? -18.675 10.741 11.311 1.00 94.88 205 LYS A CA 1
ATOM 1685 C C . LYS A 1 205 ? -18.336 9.268 11.068 1.00 94.88 205 LYS A C 1
ATOM 1687 O O . LYS A 1 205 ? -17.162 8.903 11.123 1.00 94.88 205 LYS A O 1
ATOM 1692 N N . VAL A 1 206 ? -19.340 8.429 10.816 1.00 96.06 206 VAL A N 1
ATOM 1693 C CA . VAL A 1 206 ? -19.169 6.995 10.538 1.00 96.06 206 VAL A CA 1
ATOM 1694 C C . VAL A 1 206 ? -18.793 6.774 9.079 1.00 96.06 206 VAL A C 1
ATOM 1696 O O . VAL A 1 206 ? -17.880 5.996 8.806 1.00 96.06 206 VAL A O 1
ATOM 1699 N N . ALA A 1 207 ? -19.428 7.499 8.153 1.00 96.19 207 ALA A N 1
ATOM 1700 C CA . ALA A 1 207 ? -19.046 7.499 6.742 1.00 96.19 207 ALA A CA 1
ATOM 1701 C C . ALA A 1 207 ? -17.579 7.916 6.568 1.00 96.19 207 ALA A C 1
ATOM 1703 O O . ALA A 1 207 ? -16.858 7.309 5.782 1.00 96.19 207 ALA A O 1
ATOM 1704 N N . GLU A 1 208 ? -17.115 8.900 7.339 1.00 96.31 208 GLU A N 1
ATOM 1705 C CA . GLU A 1 208 ? -15.725 9.352 7.365 1.00 96.31 208 GLU A CA 1
ATOM 1706 C C . GLU A 1 208 ? -14.767 8.231 7.775 1.00 96.31 208 GLU A C 1
ATOM 1708 O O . GLU A 1 208 ? -13.782 7.997 7.085 1.00 96.31 208 GLU A O 1
ATOM 1713 N N . VAL A 1 209 ? -15.073 7.471 8.832 1.00 96.94 209 VAL A N 1
ATOM 1714 C CA . VAL A 1 209 ? -14.259 6.303 9.217 1.00 96.94 209 VAL A CA 1
ATOM 1715 C C . VAL A 1 209 ? -14.250 5.242 8.121 1.00 96.94 209 VAL A C 1
ATOM 1717 O O . VAL A 1 209 ? -13.181 4.772 7.736 1.00 96.94 209 VAL A O 1
ATOM 1720 N N . LEU A 1 210 ? -15.427 4.894 7.596 1.00 96.62 210 LEU A N 1
ATOM 1721 C CA . LEU A 1 210 ? -15.592 3.868 6.561 1.00 96.62 210 LEU A CA 1
ATOM 1722 C C . LEU A 1 210 ? -14.988 4.270 5.207 1.00 96.62 210 LEU A C 1
ATOM 1724 O O . LEU A 1 210 ? -14.699 3.406 4.380 1.00 96.62 210 LEU A O 1
ATOM 1728 N N . SER A 1 211 ? -14.764 5.569 4.996 1.00 97.19 211 SER A N 1
ATOM 1729 C CA . SER A 1 211 ? -14.114 6.109 3.803 1.00 97.19 211 SER A CA 1
ATOM 1730 C C . SER A 1 211 ? -12.616 5.818 3.758 1.00 97.19 211 SER A C 1
ATOM 1732 O O . SER A 1 211 ? -12.049 5.870 2.673 1.00 97.19 211 SER A O 1
ATOM 1734 N N . TYR A 1 212 ? -11.960 5.544 4.894 1.00 97.94 212 TYR A N 1
ATOM 1735 C CA . TYR A 1 212 ? -10.510 5.332 4.963 1.00 97.94 212 TYR A CA 1
ATOM 1736 C C . TYR A 1 212 ? -10.170 3.947 5.527 1.00 97.94 212 TYR A C 1
ATOM 1738 O O . TYR A 1 212 ? -10.645 3.604 6.617 1.00 97.94 212 TYR A O 1
ATOM 1746 N N . PRO A 1 213 ? -9.281 3.176 4.865 1.00 97.81 213 PRO A N 1
ATOM 1747 C CA . PRO A 1 213 ? -8.846 1.875 5.365 1.00 97.81 213 PRO A CA 1
ATOM 1748 C C . PRO A 1 213 ? -8.345 1.935 6.805 1.00 97.81 213 PRO A C 1
ATOM 1750 O O . PRO A 1 213 ? -8.861 1.246 7.681 1.00 97.81 213 PRO A O 1
ATOM 1753 N N . TRP A 1 214 ? -7.408 2.835 7.085 1.00 98.38 214 TRP A N 1
ATOM 1754 C CA . TRP A 1 214 ? -6.722 2.859 8.371 1.00 98.38 214 TRP A CA 1
ATOM 1755 C C . TRP A 1 214 ? -7.575 3.413 9.517 1.00 98.38 214 TRP A C 1
ATOM 1757 O O . TRP A 1 214 ? -7.480 2.899 10.629 1.00 98.38 214 TRP A O 1
ATOM 1767 N N . LYS A 1 215 ? -8.510 4.341 9.252 1.00 98.38 215 LYS A N 1
ATOM 1768 C CA . LYS A 1 215 ? -9.513 4.751 10.255 1.00 98.38 215 LYS A CA 1
ATOM 1769 C C . LYS A 1 215 ? -10.454 3.593 10.602 1.00 98.38 215 LYS A C 1
ATOM 1771 O O . LYS A 1 215 ? -10.762 3.365 11.774 1.00 98.38 215 LYS A O 1
ATOM 1776 N N . THR A 1 216 ? -10.895 2.839 9.588 1.00 97.56 216 THR A N 1
ATOM 1777 C CA . THR A 1 216 ? -11.735 1.645 9.782 1.00 97.56 216 THR A CA 1
ATOM 1778 C C . THR A 1 216 ? -10.994 0.577 10.583 1.00 97.56 216 THR A C 1
ATOM 1780 O O . THR A 1 216 ? -11.553 0.043 11.540 1.00 97.56 216 THR A O 1
ATOM 1783 N N . PHE A 1 217 ? -9.737 0.296 10.230 1.00 98.31 217 PHE A N 1
ATOM 1784 C CA . PHE A 1 217 ? -8.885 -0.657 10.939 1.00 98.31 217 PHE A CA 1
ATOM 1785 C C . PHE A 1 217 ? -8.747 -0.294 12.420 1.00 98.31 217 PHE A C 1
ATOM 1787 O O . PHE A 1 217 ? -9.089 -1.105 13.278 1.00 98.31 217 PHE A O 1
ATOM 1794 N N . LEU A 1 218 ? -8.314 0.937 12.718 1.00 98.56 218 LEU A N 1
ATOM 1795 C CA . LEU A 1 218 ? -8.085 1.407 14.087 1.00 98.56 218 LEU A CA 1
ATOM 1796 C C . LEU A 1 218 ? -9.368 1.388 14.915 1.00 98.56 218 LEU A C 1
ATOM 1798 O O . LEU A 1 218 ? -9.360 0.910 16.044 1.00 98.56 218 LEU A O 1
ATOM 1802 N N . THR A 1 219 ? -10.496 1.804 14.329 1.00 98.12 219 THR A N 1
ATOM 1803 C CA . THR A 1 219 ? -11.800 1.720 15.003 1.00 98.12 219 THR A CA 1
ATOM 1804 C C . THR A 1 219 ? -12.107 0.282 15.417 1.00 98.12 219 THR A C 1
ATOM 1806 O O . THR A 1 219 ? -12.497 0.031 16.555 1.00 98.12 219 THR A O 1
ATOM 1809 N N . ILE A 1 220 ? -11.909 -0.678 14.512 1.00 97.81 220 ILE A N 1
ATOM 1810 C CA . ILE A 1 220 ? -12.199 -2.090 14.769 1.00 97.81 220 ILE A CA 1
ATOM 1811 C C . ILE A 1 220 ? -11.196 -2.692 15.769 1.00 97.81 220 ILE A C 1
ATOM 1813 O O . ILE A 1 220 ? -11.607 -3.460 16.640 1.00 97.81 220 ILE A O 1
ATOM 1817 N N . LEU A 1 221 ? -9.917 -2.310 15.714 1.00 98.06 221 LEU A N 1
ATOM 1818 C CA . LEU A 1 221 ? -8.901 -2.706 16.694 1.00 98.06 221 LEU A CA 1
ATOM 1819 C C . LEU A 1 221 ? -9.256 -2.212 18.106 1.00 98.06 221 LEU A C 1
ATOM 1821 O O . LEU A 1 221 ? -9.241 -2.993 19.057 1.00 98.06 221 LEU A O 1
ATOM 1825 N N . SER A 1 222 ? -9.670 -0.954 18.253 1.00 97.25 222 SER A N 1
ATOM 1826 C CA . SER A 1 222 ? -10.110 -0.423 19.548 1.00 97.25 222 SER A CA 1
ATOM 1827 C C . SER A 1 222 ? -11.426 -1.052 20.026 1.00 97.25 222 SER A C 1
ATOM 1829 O O . SER A 1 222 ? -11.643 -1.200 21.227 1.00 97.25 222 SER A O 1
ATOM 1831 N N . MET A 1 223 ? -12.301 -1.497 19.114 1.00 96.50 223 MET A N 1
ATOM 1832 C CA . MET A 1 223 ? -13.456 -2.323 19.490 1.00 96.50 223 MET A CA 1
ATOM 1833 C C . MET A 1 223 ? -13.028 -3.687 20.041 1.00 96.50 223 MET A C 1
ATOM 1835 O O . MET A 1 223 ? -13.657 -4.175 20.975 1.00 96.50 223 MET A O 1
ATOM 1839 N N . VAL A 1 224 ? -11.970 -4.297 19.496 1.00 97.06 224 VAL A N 1
ATOM 1840 C CA . VAL A 1 224 ? -11.400 -5.538 20.043 1.00 97.06 224 VAL A CA 1
ATOM 1841 C C . VAL A 1 224 ? -10.845 -5.305 21.453 1.00 97.06 224 VAL A C 1
ATOM 1843 O O . VAL A 1 224 ? -11.152 -6.096 22.344 1.00 97.06 224 VAL A O 1
ATOM 1846 N N . ALA A 1 225 ? -10.127 -4.200 21.685 1.00 95.88 225 ALA A N 1
ATOM 1847 C CA . ALA A 1 225 ? -9.658 -3.810 23.021 1.00 95.88 225 ALA A CA 1
ATOM 1848 C C . ALA A 1 225 ? -10.816 -3.698 24.032 1.00 95.88 225 ALA A C 1
ATOM 1850 O O . ALA A 1 225 ? -10.777 -4.300 25.105 1.00 95.88 225 ALA A O 1
ATOM 1851 N N . LEU A 1 226 ? -11.895 -3.009 23.646 1.00 94.25 226 LEU A N 1
ATOM 1852 C CA . LEU A 1 226 ? -13.095 -2.847 24.473 1.00 94.25 226 LEU A CA 1
ATOM 1853 C C . LEU A 1 226 ? -13.781 -4.186 24.792 1.00 94.25 226 LEU A C 1
ATOM 1855 O O . LEU A 1 226 ? -14.291 -4.386 25.897 1.00 94.25 226 LEU A O 1
ATOM 1859 N N . GLU A 1 227 ? -13.821 -5.112 23.833 1.00 94.69 227 GLU A N 1
ATOM 1860 C CA . GLU A 1 227 ? -14.411 -6.436 24.045 1.00 94.69 227 GLU A CA 1
ATOM 1861 C C . GLU A 1 227 ? -13.609 -7.261 25.065 1.00 94.69 227 GLU A C 1
ATOM 1863 O O . GLU A 1 227 ? -14.220 -7.985 25.852 1.00 94.69 227 GLU A O 1
ATOM 1868 N N . TYR A 1 228 ? -12.279 -7.115 25.113 1.00 94.44 228 TYR A N 1
ATOM 1869 C CA . TYR A 1 228 ? -11.463 -7.705 26.179 1.00 94.44 228 TYR A CA 1
ATOM 1870 C C . TYR A 1 228 ? -11.782 -7.091 27.544 1.00 94.44 228 TYR A C 1
ATOM 1872 O O . TYR A 1 228 ? -12.105 -7.825 28.479 1.00 94.44 228 TYR A O 1
ATOM 1880 N N . GLN A 1 229 ? -11.808 -5.757 27.635 1.00 91.62 229 GLN A N 1
ATOM 1881 C CA . GLN A 1 229 ? -12.137 -5.052 28.881 1.00 91.62 229 GLN A CA 1
ATOM 1882 C C . GLN A 1 229 ? -13.521 -5.462 29.411 1.00 91.62 229 GLN A C 1
ATOM 1884 O O . GLN A 1 229 ? -13.691 -5.720 30.601 1.00 91.62 229 GLN A O 1
ATOM 1889 N N . THR A 1 230 ? -14.502 -5.619 28.516 1.00 90.94 230 THR A N 1
ATOM 1890 C CA . THR A 1 230 ? -15.856 -6.092 28.859 1.00 90.94 230 THR A CA 1
ATOM 1891 C C . THR A 1 230 ? -15.859 -7.541 29.364 1.00 90.94 230 THR A C 1
ATOM 1893 O O . THR A 1 230 ? -16.693 -7.902 30.193 1.00 90.94 230 THR A O 1
ATOM 1896 N N . ALA A 1 231 ? -14.922 -8.374 28.902 1.00 90.94 231 ALA A N 1
ATOM 1897 C CA . ALA A 1 231 ? -14.711 -9.733 29.400 1.00 90.94 231 ALA A CA 1
ATOM 1898 C C . ALA A 1 231 ? -13.934 -9.784 30.734 1.00 90.94 231 ALA A C 1
ATOM 1900 O O . ALA A 1 231 ? -13.713 -10.872 31.266 1.00 90.94 231 ALA A O 1
ATOM 1901 N N . GLY A 1 232 ? -13.548 -8.630 31.291 1.00 88.69 232 GLY A N 1
ATOM 1902 C CA . GLY A 1 232 ? -12.939 -8.509 32.615 1.00 88.69 232 GLY A CA 1
ATOM 1903 C C . GLY A 1 232 ? -11.411 -8.543 32.635 1.00 88.69 232 GLY A C 1
ATOM 1904 O O . GLY A 1 232 ? -10.841 -8.738 33.707 1.00 88.69 232 GLY A O 1
ATOM 1905 N N . PHE A 1 233 ? -10.739 -8.370 31.493 1.00 89.38 233 PHE A N 1
ATOM 1906 C CA . PHE A 1 233 ? -9.278 -8.264 31.441 1.00 89.38 233 PHE A CA 1
ATOM 1907 C C . PHE A 1 233 ? -8.800 -7.333 30.319 1.00 89.38 233 PHE A C 1
ATOM 1909 O O . PHE A 1 233 ? -9.492 -7.122 29.330 1.00 89.38 233 PHE A O 1
ATOM 1916 N N . GLU A 1 234 ? -7.595 -6.786 30.440 1.00 88.25 234 GLU A N 1
ATOM 1917 C CA . GLU A 1 234 ? -6.966 -6.010 29.365 1.00 88.25 234 GLU A CA 1
ATOM 1918 C C . GLU A 1 234 ? -6.301 -6.974 28.380 1.00 88.25 234 GLU A C 1
ATOM 1920 O O . GLU A 1 234 ? -5.522 -7.824 28.792 1.00 88.25 234 GLU A O 1
ATOM 1925 N N . GLY A 1 235 ? -6.647 -6.914 27.091 1.00 90.25 235 GLY A N 1
ATOM 1926 C CA . GLY A 1 235 ? -6.066 -7.806 26.074 1.00 90.25 235 GLY A CA 1
ATOM 1927 C C . GLY A 1 235 ? -4.946 -7.152 25.269 1.00 90.25 235 GLY A C 1
ATOM 1928 O O . GLY A 1 235 ? -3.935 -7.791 24.974 1.00 90.25 235 GLY A O 1
ATOM 1929 N N . LEU A 1 236 ? -5.126 -5.872 24.940 1.00 96.19 236 LEU A N 1
ATOM 1930 C CA . LEU A 1 236 ? -4.199 -5.053 24.167 1.00 96.19 236 LEU A CA 1
ATOM 1931 C C . LEU A 1 236 ? -4.347 -3.577 24.546 1.00 96.19 236 LEU A C 1
ATOM 1933 O O . LEU A 1 236 ? -5.401 -3.184 25.043 1.00 96.19 236 LEU A O 1
ATOM 1937 N N . SER A 1 237 ? -3.321 -2.776 24.269 1.00 96.62 237 SER A N 1
ATOM 1938 C CA . SER A 1 237 ? -3.314 -1.329 24.510 1.00 96.62 237 SER A CA 1
ATOM 1939 C C . SER A 1 237 ? -2.440 -0.608 23.477 1.00 96.62 237 SER A C 1
ATOM 1941 O O . SER A 1 237 ? -1.435 -1.153 23.013 1.00 96.62 237 SER A O 1
ATOM 1943 N N . ILE A 1 238 ? -2.829 0.615 23.110 1.00 97.75 238 ILE A N 1
ATOM 1944 C CA . ILE A 1 238 ? -2.059 1.514 22.239 1.00 97.75 238 ILE A CA 1
ATOM 1945 C C . ILE A 1 238 ? -1.607 2.689 23.091 1.00 97.75 238 ILE A C 1
ATOM 1947 O O . ILE A 1 238 ? -2.443 3.391 23.665 1.00 97.75 238 ILE A O 1
ATOM 1951 N N . ARG A 1 239 ? -0.296 2.916 23.170 1.00 96.44 239 ARG A N 1
ATOM 1952 C CA . ARG A 1 239 ? 0.281 3.901 24.090 1.00 96.44 239 ARG A CA 1
ATOM 1953 C C . ARG A 1 239 ? 1.318 4.788 23.411 1.00 96.44 239 ARG A C 1
ATOM 1955 O O . ARG A 1 239 ? 1.963 4.355 22.457 1.00 96.44 239 ARG A O 1
ATOM 1962 N N . PRO A 1 240 ? 1.492 6.024 23.894 1.00 96.56 240 PRO A N 1
ATOM 1963 C CA . PRO A 1 240 ? 2.534 6.913 23.411 1.00 96.56 240 PRO A CA 1
ATOM 1964 C C . PRO A 1 240 ? 3.902 6.355 23.793 1.00 96.56 240 PRO A C 1
ATOM 1966 O O . PRO A 1 240 ? 4.066 5.772 24.866 1.00 96.56 240 PRO A O 1
ATOM 1969 N N . THR A 1 241 ? 4.889 6.555 22.930 1.00 94.31 241 THR A N 1
ATOM 1970 C CA . THR A 1 241 ? 6.284 6.249 23.269 1.00 94.31 241 THR A CA 1
ATOM 1971 C C . THR A 1 241 ? 6.911 7.343 24.115 1.00 94.31 241 THR A C 1
ATOM 1973 O O . THR A 1 241 ? 7.699 7.063 25.016 1.00 94.31 241 THR A O 1
ATOM 1976 N N . ASP A 1 242 ? 6.589 8.596 23.805 1.00 92.06 242 ASP A N 1
ATOM 1977 C CA . ASP A 1 242 ? 6.992 9.759 24.576 1.00 92.06 242 ASP A CA 1
ATOM 1978 C C . ASP A 1 242 ? 5.861 10.165 25.523 1.00 92.06 242 ASP A C 1
ATOM 1980 O O . ASP A 1 242 ? 4.792 10.639 25.122 1.00 92.06 242 ASP A O 1
ATOM 1984 N N . HIS A 1 243 ? 6.134 10.008 26.817 1.00 90.56 243 HIS A N 1
ATOM 1985 C CA . HIS A 1 243 ? 5.183 10.307 27.876 1.00 90.56 243 HIS A CA 1
ATOM 1986 C C . HIS A 1 243 ? 5.143 11.786 28.295 1.00 90.56 243 HIS A C 1
ATOM 1988 O O . HIS A 1 243 ? 4.465 12.142 29.258 1.00 90.56 243 HIS A O 1
ATOM 1994 N N . THR A 1 244 ? 5.870 12.667 27.605 1.00 90.25 244 THR A N 1
ATOM 1995 C CA . THR A 1 244 ? 5.893 14.100 27.929 1.00 90.25 244 THR A CA 1
ATOM 1996 C C . THR A 1 244 ? 4.778 14.889 27.243 1.00 90.25 244 THR A C 1
ATOM 1998 O O . THR A 1 244 ? 4.312 15.883 27.803 1.00 90.25 244 THR A O 1
ATOM 2001 N N . ASN A 1 245 ? 4.316 14.454 26.064 1.00 89.12 245 ASN A N 1
ATOM 2002 C CA . ASN A 1 245 ? 3.244 15.127 25.329 1.00 89.12 245 ASN A CA 1
ATOM 2003 C C . ASN A 1 245 ? 2.366 14.159 24.522 1.00 89.12 245 ASN A C 1
ATOM 2005 O O . ASN A 1 245 ? 2.604 13.893 23.346 1.00 89.12 245 ASN A O 1
ATOM 2009 N N . TYR A 1 246 ? 1.282 13.706 25.145 1.00 91.25 246 TYR A N 1
ATOM 2010 C CA . TYR A 1 246 ? 0.337 12.734 24.585 1.00 91.25 246 TYR A CA 1
ATOM 2011 C C . TYR A 1 246 ? -0.521 13.252 23.423 1.00 91.25 246 TYR A C 1
ATOM 2013 O O . TYR A 1 246 ? -1.188 12.459 22.762 1.00 91.25 246 TYR A O 1
ATOM 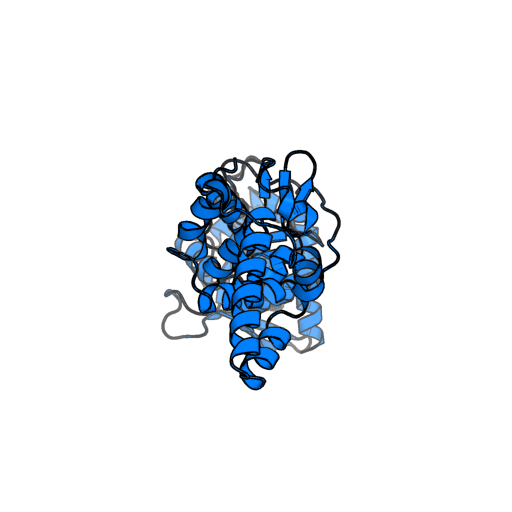2021 N N . TYR A 1 247 ? -0.518 14.566 23.180 1.00 90.69 247 TYR A N 1
ATOM 2022 C CA . TYR A 1 247 ? -1.375 15.209 22.182 1.00 90.69 247 TYR A CA 1
ATOM 2023 C C . TYR A 1 247 ? -0.623 15.650 20.923 1.00 90.69 247 TYR A C 1
ATOM 2025 O O . TYR A 1 247 ? -1.249 16.038 19.942 1.00 90.69 247 TYR A O 1
ATOM 2033 N N . ALA A 1 248 ? 0.711 15.604 20.931 1.00 93.06 248 ALA A N 1
ATOM 2034 C CA . ALA A 1 248 ? 1.511 15.850 19.737 1.00 93.06 248 ALA A CA 1
ATOM 2035 C C . ALA A 1 248 ? 1.710 14.551 18.953 1.00 93.06 248 ALA A C 1
ATOM 2037 O O . ALA A 1 248 ? 1.960 13.508 19.553 1.00 93.06 248 ALA A O 1
ATOM 2038 N N . THR A 1 249 ? 1.661 14.630 17.619 1.00 95.00 249 THR A N 1
ATOM 2039 C CA . THR A 1 249 ? 1.936 13.486 16.742 1.00 95.00 249 THR A CA 1
ATOM 2040 C C . THR A 1 249 ? 3.301 12.881 17.053 1.00 95.00 249 THR A C 1
ATOM 2042 O O . THR A 1 249 ? 4.331 13.550 16.953 1.00 95.00 249 THR A O 1
ATOM 2045 N N . GLN A 1 250 ? 3.303 11.600 17.405 1.00 95.69 250 GLN A N 1
ATOM 2046 C CA . GLN A 1 250 ? 4.491 10.857 17.813 1.00 95.69 250 GLN A CA 1
ATOM 2047 C C . GLN A 1 250 ? 4.354 9.370 17.449 1.00 95.69 250 GLN A C 1
ATOM 2049 O O . GLN A 1 250 ? 3.245 8.917 17.166 1.00 95.69 250 GLN A O 1
ATOM 2054 N N . PRO A 1 251 ? 5.449 8.592 17.463 1.00 97.06 251 PRO A N 1
ATOM 2055 C CA . PRO A 1 251 ? 5.359 7.140 17.366 1.00 97.06 251 PRO A CA 1
ATOM 2056 C C . PRO A 1 251 ? 4.523 6.549 18.506 1.00 97.06 251 PRO A C 1
ATOM 2058 O O . PRO A 1 251 ? 4.642 6.996 19.652 1.00 97.06 251 PRO A O 1
ATOM 2061 N N . LEU A 1 252 ? 3.728 5.523 18.197 1.00 98.19 252 LEU A N 1
ATOM 2062 C CA . LEU A 1 252 ? 2.955 4.776 19.188 1.00 98.19 252 LEU A CA 1
ATOM 2063 C C . LEU A 1 252 ? 3.477 3.348 19.326 1.00 98.19 252 LEU A C 1
ATOM 2065 O O . LEU A 1 252 ? 3.976 2.731 18.380 1.00 98.19 252 LEU A O 1
ATOM 2069 N N . ASP A 1 253 ? 3.339 2.817 20.531 1.00 98.00 253 ASP A N 1
ATOM 2070 C CA . ASP A 1 253 ? 3.691 1.451 20.877 1.00 98.00 253 ASP A CA 1
ATOM 2071 C C . ASP A 1 253 ? 2.435 0.602 21.075 1.00 98.00 253 ASP A C 1
ATOM 2073 O O . ASP A 1 253 ? 1.422 1.058 21.616 1.00 98.00 253 ASP A O 1
ATOM 2077 N N . PHE A 1 254 ? 2.523 -0.654 20.644 1.00 97.94 254 PHE A N 1
ATOM 2078 C CA . PHE A 1 254 ? 1.475 -1.652 20.803 1.00 97.94 254 PHE A CA 1
ATOM 2079 C C . PHE A 1 254 ? 1.846 -2.631 21.918 1.00 97.94 254 PHE A C 1
ATOM 2081 O O . PHE A 1 254 ? 2.919 -3.248 21.901 1.00 97.94 254 PHE A O 1
ATOM 2088 N N . TYR A 1 255 ? 0.946 -2.778 22.882 1.00 97.44 255 TYR A N 1
ATOM 2089 C CA . TYR A 1 255 ? 1.091 -3.661 24.032 1.00 97.44 255 TYR A CA 1
ATOM 2090 C C . TYR A 1 255 ? 0.034 -4.757 23.995 1.00 97.44 255 TYR A C 1
ATOM 2092 O O . TYR A 1 255 ? -1.101 -4.533 23.573 1.00 97.44 255 TYR A O 1
ATOM 2100 N N . ILE A 1 256 ? 0.400 -5.929 24.501 1.00 96.50 256 ILE A N 1
ATOM 2101 C CA . ILE A 1 256 ? -0.530 -7.012 24.815 1.00 96.50 256 ILE A CA 1
ATOM 2102 C C . ILE A 1 256 ? -0.370 -7.430 26.272 1.00 96.50 256 ILE A C 1
ATOM 2104 O O . ILE A 1 256 ? 0.683 -7.233 26.879 1.00 96.50 256 ILE A O 1
ATOM 2108 N N . PHE A 1 257 ? -1.391 -8.080 26.814 1.00 93.81 257 PHE A N 1
ATOM 2109 C CA . PHE A 1 257 ? -1.308 -8.730 28.117 1.00 93.81 257 PHE A CA 1
ATOM 2110 C C . PHE A 1 257 ? -1.407 -10.227 27.910 1.00 93.81 257 PHE A C 1
ATOM 2112 O O . PHE A 1 257 ? -2.446 -10.731 27.481 1.00 93.81 257 PHE A O 1
ATOM 2119 N N . ASN A 1 258 ? -0.334 -10.957 28.186 1.00 90.56 258 ASN A N 1
ATOM 2120 C CA . ASN A 1 258 ? -0.324 -12.392 27.945 1.00 90.56 258 ASN A CA 1
ATOM 2121 C C . ASN A 1 258 ? -1.300 -13.146 28.860 1.00 90.56 258 ASN A C 1
ATOM 2123 O O . ASN A 1 258 ? -1.924 -12.586 29.765 1.00 90.56 258 ASN A O 1
ATOM 2127 N N . THR A 1 259 ? -1.438 -14.453 28.651 1.00 88.00 259 THR A N 1
ATOM 2128 C CA . THR A 1 259 ? -2.367 -15.293 29.434 1.00 88.00 259 THR A CA 1
ATOM 2129 C C . THR A 1 259 ? -2.054 -15.355 30.935 1.00 88.00 259 THR A C 1
ATOM 2131 O O . THR A 1 259 ? -2.904 -15.763 31.723 1.00 88.00 259 THR A O 1
ATOM 2134 N N . LYS A 1 260 ? -0.862 -14.909 31.357 1.00 88.25 260 LYS A N 1
ATOM 2135 C CA . LYS A 1 260 ? -0.463 -14.769 32.769 1.00 88.25 260 LYS A CA 1
ATOM 2136 C C . LYS A 1 260 ? -0.766 -13.378 33.342 1.00 88.25 260 LYS A C 1
ATOM 2138 O O . LYS A 1 260 ? -0.370 -13.101 34.472 1.00 88.25 260 LYS A O 1
ATOM 2143 N N . GLY A 1 261 ? -1.408 -12.504 32.566 1.00 85.75 261 GLY A N 1
ATOM 2144 C CA . GLY A 1 261 ? -1.698 -11.119 32.934 1.00 85.75 261 GLY A CA 1
ATOM 2145 C C . GLY A 1 261 ? -0.471 -10.206 32.922 1.00 85.75 261 GLY A C 1
ATOM 2146 O O . GLY A 1 261 ? -0.520 -9.129 33.507 1.00 85.75 261 GLY A O 1
ATOM 2147 N N . ARG A 1 262 ? 0.644 -10.623 32.304 1.00 91.88 262 ARG A N 1
ATOM 2148 C CA . ARG A 1 262 ? 1.832 -9.771 32.174 1.00 91.88 262 ARG A CA 1
ATOM 2149 C C . ARG A 1 262 ? 1.704 -8.903 30.938 1.00 91.88 262 ARG A C 1
ATOM 2151 O O . ARG A 1 262 ? 1.463 -9.415 29.849 1.00 91.88 262 ARG A O 1
ATOM 2158 N N . GLU A 1 263 ? 1.923 -7.614 31.128 1.00 94.56 263 GLU A N 1
ATOM 2159 C CA . GLU A 1 263 ? 2.041 -6.653 30.042 1.00 94.56 263 GLU A CA 1
ATOM 2160 C C . GLU A 1 263 ? 3.352 -6.856 29.272 1.00 94.56 263 GLU A C 1
ATOM 2162 O O . GLU A 1 263 ? 4.420 -7.022 29.868 1.00 94.56 263 GLU A O 1
ATOM 2167 N N . ILE A 1 264 ? 3.264 -6.845 27.943 1.00 95.38 264 ILE A N 1
ATOM 2168 C CA . ILE A 1 264 ? 4.391 -7.007 27.026 1.00 95.38 264 ILE A CA 1
ATOM 2169 C C . ILE A 1 264 ? 4.254 -5.994 25.893 1.00 95.38 264 ILE A C 1
ATOM 2171 O O . ILE A 1 264 ? 3.235 -5.948 25.203 1.00 95.38 264 ILE A O 1
ATOM 2175 N N . ARG A 1 265 ? 5.312 -5.211 25.667 1.00 96.06 265 ARG A N 1
ATOM 2176 C CA . ARG A 1 265 ? 5.445 -4.373 24.472 1.00 96.06 265 ARG A CA 1
ATOM 2177 C C . ARG A 1 265 ? 5.768 -5.265 23.276 1.00 96.06 265 ARG A C 1
ATOM 2179 O O . ARG A 1 265 ? 6.839 -5.867 23.249 1.00 96.06 265 ARG A O 1
ATOM 2186 N N . VAL A 1 266 ? 4.868 -5.326 22.299 1.00 95.31 266 VAL A N 1
ATOM 2187 C CA . VAL A 1 266 ? 5.085 -6.071 21.047 1.00 95.31 266 VAL A CA 1
ATOM 2188 C C . VAL A 1 266 ? 6.047 -5.306 20.142 1.00 95.31 266 VAL A C 1
ATOM 2190 O O . VAL A 1 266 ? 6.980 -5.885 19.600 1.00 95.31 266 VAL A O 1
ATOM 2193 N N . GLY A 1 267 ? 5.858 -3.990 20.022 1.00 96.50 267 GLY A N 1
ATOM 2194 C CA . GLY A 1 267 ? 6.647 -3.147 19.127 1.00 96.50 267 GLY A CA 1
ATOM 2195 C C . GLY A 1 267 ? 5.956 -1.820 18.831 1.00 96.50 267 GLY A C 1
ATOM 2196 O O . GLY A 1 267 ? 5.136 -1.354 19.627 1.00 96.50 267 GLY A O 1
ATOM 2197 N N . ARG A 1 268 ? 6.290 -1.215 17.686 1.00 98.00 268 ARG A N 1
ATOM 2198 C CA . ARG A 1 268 ? 5.584 -0.036 17.164 1.00 98.00 268 ARG A CA 1
ATOM 2199 C C . ARG A 1 268 ? 4.217 -0.437 16.617 1.00 98.00 268 ARG A C 1
ATOM 2201 O O . ARG A 1 268 ? 4.072 -1.518 16.049 1.00 98.00 268 ARG A O 1
ATOM 2208 N N . LEU A 1 269 ? 3.233 0.454 16.715 1.00 98.44 269 LEU A N 1
ATOM 2209 C CA . LEU A 1 269 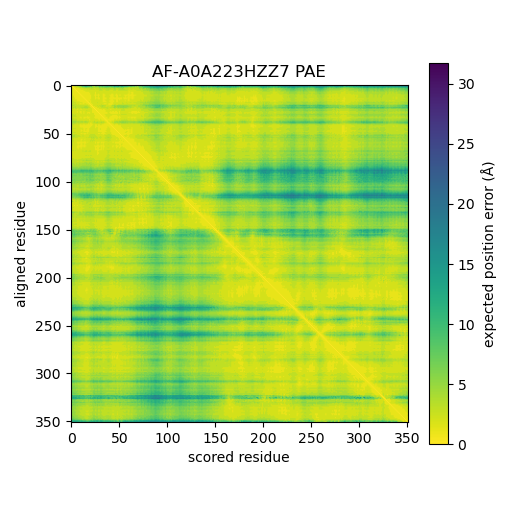? 1.896 0.211 16.166 1.00 98.44 269 LEU A CA 1
ATOM 2210 C C . LEU A 1 269 ? 1.920 0.054 14.634 1.00 98.44 269 LEU A C 1
ATOM 2212 O O . LEU A 1 269 ? 1.273 -0.852 14.115 1.00 98.44 269 LEU A O 1
ATOM 2216 N N . ASN A 1 270 ? 2.694 0.874 13.914 1.00 98.31 270 ASN A N 1
ATOM 2217 C CA . ASN A 1 270 ? 2.839 0.750 12.454 1.00 98.31 270 ASN A CA 1
ATOM 2218 C C . ASN A 1 270 ? 3.354 -0.638 12.035 1.00 98.31 270 ASN A C 1
ATOM 2220 O O . ASN A 1 270 ? 2.819 -1.239 11.101 1.00 98.31 270 ASN A O 1
ATOM 2224 N N . ASP A 1 271 ? 4.350 -1.160 12.759 1.00 98.00 271 ASP A N 1
ATOM 2225 C CA . ASP A 1 271 ? 4.940 -2.477 12.501 1.00 98.00 271 ASP A CA 1
ATOM 2226 C C . ASP A 1 271 ? 3.941 -3.594 12.828 1.00 98.00 271 ASP A C 1
ATOM 2228 O O . ASP A 1 271 ? 3.741 -4.491 12.013 1.00 98.00 271 ASP A O 1
ATOM 2232 N N . PHE A 1 272 ? 3.212 -3.486 13.947 1.00 98.06 272 PHE A N 1
ATOM 2233 C CA . PHE A 1 272 ? 2.133 -4.420 14.288 1.00 98.06 272 PHE A CA 1
ATOM 2234 C C . PHE A 1 272 ? 1.082 -4.521 13.172 1.00 98.06 272 PHE A C 1
ATOM 2236 O O . PHE A 1 272 ? 0.657 -5.621 12.817 1.00 98.06 272 PHE A O 1
ATOM 2243 N N . VAL A 1 273 ? 0.658 -3.387 12.600 1.00 98.31 273 VAL A N 1
ATOM 2244 C CA . VAL A 1 273 ? -0.324 -3.381 11.503 1.00 98.31 273 VAL A CA 1
ATOM 2245 C C . VAL A 1 273 ? 0.246 -4.027 10.242 1.00 98.31 273 VAL A C 1
ATOM 2247 O O . VAL A 1 273 ? -0.468 -4.777 9.570 1.00 98.31 273 VAL A O 1
ATOM 2250 N N . TYR A 1 274 ? 1.516 -3.765 9.927 1.00 98.06 274 TYR A N 1
ATOM 2251 C CA . TYR A 1 274 ? 2.202 -4.396 8.801 1.00 98.06 274 TYR A CA 1
ATOM 2252 C C . TYR A 1 274 ? 2.272 -5.921 8.970 1.00 98.06 274 TYR A C 1
ATOM 2254 O O . TYR A 1 274 ? 1.818 -6.657 8.094 1.00 98.06 274 TYR A O 1
ATOM 2262 N N . GLU A 1 275 ? 2.749 -6.394 10.122 1.00 97.75 275 GLU A N 1
ATOM 2263 C CA . GLU A 1 275 ? 2.857 -7.819 10.454 1.00 97.75 275 GLU A CA 1
ATOM 2264 C C . GLU A 1 275 ? 1.492 -8.514 10.450 1.00 97.75 275 GLU A C 1
ATOM 2266 O O . GLU A 1 275 ? 1.350 -9.584 9.858 1.00 97.75 275 GLU A O 1
ATOM 2271 N N . PHE A 1 276 ? 0.462 -7.876 11.022 1.00 98.00 276 PHE A N 1
ATOM 2272 C CA . PHE A 1 276 ? -0.908 -8.383 10.966 1.00 98.00 276 PHE A CA 1
ATOM 2273 C C . PHE A 1 276 ? -1.370 -8.598 9.519 1.00 98.00 276 PHE A C 1
ATOM 2275 O O . PHE A 1 276 ? -1.951 -9.640 9.210 1.00 98.00 276 PHE A O 1
ATOM 2282 N N . CYS A 1 277 ? -1.124 -7.632 8.629 1.00 97.69 277 CYS A N 1
ATOM 2283 C CA . CYS A 1 277 ? -1.526 -7.748 7.228 1.00 97.69 277 CYS A CA 1
ATOM 2284 C C . CYS A 1 277 ? -0.775 -8.887 6.527 1.00 97.69 277 CYS A C 1
ATOM 2286 O O . CYS A 1 277 ? -1.405 -9.697 5.850 1.00 97.69 277 CYS A O 1
ATOM 2288 N N . MET A 1 278 ? 0.538 -8.995 6.744 1.00 95.19 278 MET A N 1
ATOM 2289 C CA . MET A 1 278 ? 1.373 -10.047 6.157 1.00 95.19 278 MET A CA 1
ATOM 2290 C C . MET A 1 278 ? 0.951 -11.452 6.608 1.00 95.19 278 MET A C 1
ATOM 2292 O O . MET A 1 278 ? 0.751 -12.328 5.770 1.00 95.19 278 MET A O 1
ATOM 2296 N N . GLU A 1 279 ? 0.741 -11.656 7.911 1.00 96.12 279 GLU A N 1
ATOM 2297 C CA . GLU A 1 279 ? 0.328 -12.946 8.491 1.00 96.12 279 GLU A CA 1
ATOM 2298 C C . GLU A 1 279 ? -1.083 -13.375 8.062 1.00 96.12 279 GLU A C 1
ATOM 2300 O O . GLU A 1 279 ? -1.409 -14.561 8.094 1.00 96.12 279 GLU A O 1
ATOM 2305 N N . ASN A 1 280 ? -1.921 -12.423 7.642 1.00 95.62 280 ASN A N 1
ATOM 2306 C CA . ASN A 1 280 ? -3.283 -12.669 7.162 1.00 95.62 280 ASN A CA 1
ATOM 2307 C C . ASN A 1 280 ? -3.421 -12.525 5.637 1.00 95.62 280 ASN A C 1
ATOM 2309 O O . ASN A 1 280 ? -4.542 -12.398 5.132 1.00 95.62 280 ASN A O 1
ATOM 2313 N N . ASP A 1 281 ? -2.305 -12.557 4.896 1.00 94.75 281 ASP A N 1
ATOM 2314 C CA . ASP A 1 281 ? -2.288 -12.527 3.427 1.00 94.75 281 ASP A CA 1
ATOM 2315 C C . ASP A 1 281 ? -3.007 -11.293 2.831 1.00 94.75 281 ASP A C 1
ATOM 2317 O O . ASP A 1 281 ? -3.628 -11.349 1.765 1.00 94.75 281 ASP A O 1
ATOM 2321 N N . MET A 1 282 ? -2.944 -10.155 3.523 1.00 96.38 282 MET A N 1
ATOM 2322 C CA . MET A 1 282 ? -3.422 -8.858 3.043 1.00 96.38 282 MET A CA 1
ATOM 2323 C C . MET A 1 282 ? -2.234 -8.058 2.507 1.00 96.38 282 MET A C 1
ATOM 2325 O O . MET A 1 282 ? -1.293 -7.746 3.232 1.00 96.38 282 MET A O 1
ATOM 2329 N N . TYR A 1 283 ? -2.263 -7.720 1.220 1.00 96.50 283 TYR A N 1
ATOM 2330 C CA . TYR A 1 283 ? -1.106 -7.163 0.523 1.00 96.50 283 TYR A CA 1
ATOM 2331 C C . TYR A 1 283 ? -1.122 -5.636 0.549 1.00 96.50 283 TYR A C 1
ATOM 2333 O O . TYR A 1 283 ? -2.013 -5.001 -0.022 1.00 96.50 283 TYR A O 1
ATOM 2341 N N . LEU A 1 284 ? -0.117 -5.045 1.189 1.00 97.38 284 LEU A N 1
ATOM 2342 C CA . LEU A 1 284 ? 0.019 -3.598 1.309 1.00 97.38 284 LEU A CA 1
ATOM 2343 C C . LEU A 1 284 ? 0.719 -3.003 0.092 1.00 97.38 284 LEU A C 1
ATOM 2345 O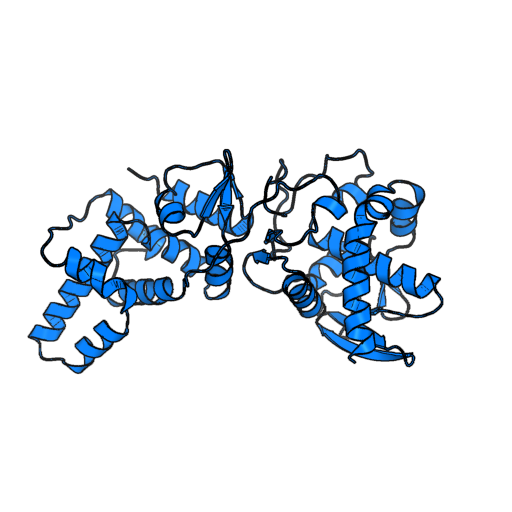 O . LEU A 1 284 ? 1.723 -3.544 -0.356 1.00 97.38 284 LEU A O 1
ATOM 2349 N N . PHE A 1 285 ? 0.198 -1.898 -0.449 1.00 96.69 285 PHE A N 1
ATOM 2350 C CA . PHE A 1 285 ? 0.809 -1.223 -1.597 1.00 96.69 285 PHE A CA 1
ATOM 2351 C C . PHE A 1 285 ? 0.980 0.296 -1.381 1.00 96.69 285 PHE A C 1
ATOM 2353 O O . PHE A 1 285 ? 0.013 0.978 -1.035 1.00 96.69 285 PHE A O 1
ATOM 2360 N N . PRO A 1 286 ? 2.191 0.853 -1.586 1.00 93.25 286 PRO A N 1
ATOM 2361 C CA . PRO A 1 286 ? 3.458 0.128 -1.746 1.00 93.25 286 PRO A CA 1
ATOM 2362 C C . PRO A 1 286 ? 3.768 -0.763 -0.529 1.00 93.25 286 PRO A C 1
ATOM 2364 O O . PRO A 1 286 ? 3.176 -0.566 0.537 1.00 93.25 286 PRO A O 1
ATOM 2367 N N . ASP A 1 287 ? 4.669 -1.732 -0.701 1.00 94.12 287 ASP A N 1
ATOM 2368 C CA . ASP A 1 287 ? 5.049 -2.711 0.329 1.00 94.12 287 ASP A CA 1
ATOM 2369 C C . ASP A 1 287 ? 5.863 -2.048 1.452 1.00 94.12 287 ASP A C 1
ATOM 2371 O O . ASP A 1 287 ? 7.093 -2.019 1.439 1.00 94.12 287 ASP A O 1
ATOM 2375 N N . LYS A 1 288 ? 5.147 -1.405 2.377 1.00 94.38 288 LYS A N 1
ATOM 2376 C CA . LYS A 1 288 ? 5.692 -0.705 3.543 1.00 94.38 288 LYS A CA 1
ATOM 2377 C C . LYS A 1 288 ? 4.664 -0.649 4.670 1.00 94.38 288 LYS A C 1
ATOM 2379 O O . LYS A 1 288 ? 3.456 -0.692 4.419 1.00 94.38 288 LYS A O 1
ATOM 2384 N N . ALA A 1 289 ? 5.146 -0.462 5.897 1.00 96.94 289 ALA A N 1
ATOM 2385 C CA . ALA A 1 289 ? 4.287 -0.212 7.046 1.00 96.94 289 ALA A CA 1
ATOM 2386 C C . ALA A 1 289 ? 3.475 1.089 6.859 1.00 96.94 289 ALA A C 1
ATOM 2388 O O . ALA A 1 289 ? 4.045 2.121 6.478 1.00 96.94 289 ALA A O 1
ATOM 2389 N N . PRO A 1 290 ? 2.152 1.064 7.097 1.00 97.62 290 PRO A N 1
ATOM 2390 C CA . PRO A 1 290 ? 1.333 2.268 7.079 1.00 97.62 290 PRO A CA 1
ATOM 2391 C C . PRO A 1 290 ? 1.622 3.127 8.315 1.00 97.62 290 PRO A C 1
ATOM 2393 O O . PRO A 1 290 ? 1.780 2.608 9.415 1.00 97.62 290 PRO A O 1
ATOM 2396 N N . GLU A 1 291 ? 1.647 4.451 8.151 1.00 97.75 291 GLU A N 1
ATOM 2397 C CA . GLU A 1 291 ? 1.856 5.413 9.248 1.00 97.75 291 GLU A CA 1
ATOM 2398 C C . GLU A 1 291 ? 0.569 5.604 10.080 1.00 97.75 291 GLU A C 1
ATOM 2400 O O . GLU A 1 291 ? 0.041 6.712 10.193 1.00 97.75 291 GLU A O 1
ATOM 2405 N N . VAL A 1 292 ? 0.018 4.515 10.622 1.00 98.12 292 VAL A N 1
ATOM 2406 C CA . VAL A 1 292 ? -1.246 4.510 11.378 1.00 98.12 292 VAL A CA 1
ATOM 2407 C C . VAL A 1 292 ? -1.181 5.317 12.669 1.00 98.12 292 VAL A C 1
ATOM 2409 O O . VAL A 1 292 ? -2.222 5.791 13.112 1.00 98.12 292 VAL A O 1
ATOM 2412 N N . ASP A 1 293 ? 0.009 5.559 13.221 1.00 97.75 293 ASP A N 1
ATOM 2413 C CA . ASP A 1 293 ? 0.195 6.495 14.336 1.00 97.75 293 ASP A CA 1
ATOM 2414 C C . ASP A 1 293 ? -0.402 7.866 14.001 1.00 97.75 293 ASP A C 1
ATOM 2416 O O . ASP A 1 293 ? -1.203 8.393 14.766 1.00 97.75 293 ASP A O 1
ATOM 2420 N N . LYS A 1 294 ? -0.100 8.410 12.811 1.00 97.75 294 LYS A N 1
ATOM 2421 C CA . LYS A 1 294 ? -0.660 9.694 12.351 1.00 97.75 294 LYS A CA 1
ATOM 2422 C C . LYS A 1 294 ? -2.183 9.641 12.292 1.00 97.75 294 LYS A C 1
ATOM 2424 O O . LYS A 1 294 ? -2.840 10.569 12.741 1.00 97.75 294 LYS A O 1
ATOM 2429 N N . VAL A 1 295 ? -2.732 8.517 11.832 1.00 98.31 295 VAL A N 1
ATOM 2430 C CA . VAL A 1 295 ? -4.182 8.305 11.749 1.00 98.31 295 VAL A CA 1
ATOM 2431 C C . VAL A 1 295 ? -4.827 8.283 13.138 1.00 98.31 295 VAL A C 1
ATOM 2433 O O . VAL A 1 295 ? -5.943 8.775 13.281 1.00 98.31 295 VAL A O 1
ATOM 2436 N N . VAL A 1 296 ? -4.149 7.768 14.172 1.00 98.38 296 VAL A N 1
ATOM 2437 C CA . VAL A 1 296 ? -4.633 7.857 15.563 1.00 98.38 296 VAL A CA 1
ATOM 2438 C C . VAL A 1 296 ? -4.758 9.319 15.998 1.00 98.38 296 VAL A C 1
ATOM 2440 O O . VAL A 1 296 ? -5.794 9.689 16.549 1.00 98.38 296 VAL A O 1
ATOM 2443 N N . PHE A 1 297 ? -3.758 10.157 15.708 1.00 98.06 297 PHE A N 1
ATOM 2444 C CA . PHE A 1 297 ? -3.802 11.589 16.032 1.00 98.06 297 PHE A CA 1
ATOM 2445 C C . PHE A 1 297 ? -4.861 12.342 15.215 1.00 98.06 297 PHE A C 1
ATOM 2447 O O . PHE A 1 297 ? -5.636 13.093 15.800 1.00 98.06 297 PHE A O 1
ATOM 2454 N N . ASP A 1 298 ? -4.998 12.061 13.917 1.00 97.31 298 ASP A N 1
ATOM 2455 C CA . ASP A 1 298 ? -6.077 12.627 13.093 1.00 97.31 298 ASP A CA 1
ATOM 2456 C C . ASP A 1 298 ? -7.458 12.250 13.663 1.00 97.31 298 ASP A C 1
ATOM 2458 O O . ASP A 1 298 ? -8.371 13.069 13.767 1.00 97.31 298 ASP A O 1
ATOM 2462 N N . MET A 1 299 ? -7.626 10.993 14.085 1.00 98.06 299 MET A N 1
ATOM 2463 C CA . MET A 1 299 ? -8.858 10.519 14.717 1.00 98.06 299 MET A CA 1
ATOM 2464 C C . MET A 1 299 ? -9.095 11.141 16.098 1.00 98.06 299 MET A C 1
ATOM 2466 O O . MET A 1 299 ? -10.253 11.261 16.509 1.00 98.06 299 MET A O 1
ATOM 2470 N N . MET A 1 300 ? -8.041 11.533 16.810 1.00 97.00 300 MET A N 1
ATOM 2471 C CA . MET A 1 300 ? -8.138 12.253 18.078 1.00 97.00 300 MET A CA 1
ATOM 2472 C C . MET A 1 300 ? -8.606 13.696 17.859 1.00 97.00 300 MET A C 1
ATOM 2474 O O . MET A 1 300 ? -9.570 14.125 18.498 1.00 97.00 300 MET A O 1
ATOM 2478 N N . ASP A 1 301 ? -8.029 14.403 16.884 1.00 96.25 301 ASP A N 1
ATOM 2479 C CA . ASP A 1 301 ? -8.470 15.747 16.481 1.00 96.25 301 ASP A CA 1
ATOM 2480 C C . ASP A 1 301 ? -9.938 15.746 16.014 1.00 96.25 301 ASP A C 1
ATOM 2482 O O . ASP A 1 301 ? -10.716 16.661 16.298 1.00 96.25 301 ASP A O 1
ATOM 2486 N N . GLU A 1 302 ? -10.361 14.662 15.363 1.00 96.38 302 GLU A N 1
ATOM 2487 C CA . GLU A 1 302 ? -11.738 14.436 14.922 1.00 96.38 302 GLU A CA 1
ATOM 2488 C C . GLU A 1 302 ? -12.696 13.944 16.033 1.00 96.38 302 GLU A C 1
ATOM 2490 O O . GLU A 1 302 ? -13.866 13.649 15.745 1.00 96.38 302 GLU A O 1
ATOM 2495 N N . GLN A 1 303 ? -12.233 13.843 17.286 1.00 96.06 303 GLN A N 1
ATOM 2496 C CA . GLN A 1 303 ? -12.989 13.353 18.453 1.00 96.06 303 GLN A CA 1
ATOM 2497 C C . GLN A 1 303 ? -13.570 11.939 18.265 1.00 96.06 303 GLN A C 1
ATOM 2499 O O . GLN A 1 303 ? -14.703 11.647 18.667 1.00 96.06 303 GLN A O 1
ATOM 2504 N N . LYS A 1 304 ? -12.820 11.058 17.599 1.00 97.25 304 LYS A N 1
ATOM 2505 C CA . LYS A 1 304 ? -13.135 9.628 17.430 1.00 97.25 304 LYS A CA 1
ATOM 2506 C C . LYS A 1 304 ? -12.318 8.746 18.379 1.00 97.25 304 LYS A C 1
ATOM 2508 O O . LYS A 1 304 ? -12.785 7.671 18.755 1.00 97.25 304 LYS A O 1
ATOM 2513 N N . ILE A 1 305 ? -11.138 9.214 18.777 1.00 97.44 305 ILE A N 1
ATOM 2514 C CA . ILE A 1 305 ? -10.249 8.603 19.769 1.00 97.44 305 ILE A CA 1
ATOM 2515 C C . ILE A 1 305 ? -9.973 9.630 20.875 1.00 97.44 305 ILE A C 1
ATOM 2517 O O . ILE A 1 305 ? -9.828 10.811 20.583 1.00 97.44 305 ILE A O 1
ATOM 2521 N N . ASP A 1 306 ? -9.890 9.178 22.122 1.00 97.25 306 ASP A N 1
ATOM 2522 C CA . ASP A 1 306 ? -9.451 9.971 23.272 1.00 97.25 306 ASP A CA 1
ATOM 2523 C C . ASP A 1 306 ? -8.181 9.356 23.876 1.00 97.25 306 ASP A C 1
ATOM 2525 O O . ASP A 1 306 ? -7.954 8.150 23.771 1.00 97.25 306 ASP A O 1
ATOM 2529 N N . PHE A 1 307 ? -7.386 10.173 24.567 1.00 96.50 307 PHE A N 1
ATOM 2530 C CA . PHE A 1 307 ? -6.335 9.685 25.458 1.00 96.50 307 PHE A CA 1
ATOM 2531 C C . PHE A 1 307 ? -6.877 9.581 26.888 1.00 96.50 307 PHE A C 1
ATOM 2533 O O . PHE A 1 307 ? -7.292 10.585 27.476 1.00 96.50 307 PHE A O 1
ATOM 2540 N N . LYS A 1 308 ? -6.883 8.374 27.457 1.00 94.56 308 LYS A N 1
ATOM 2541 C CA . LYS A 1 308 ? -7.418 8.096 28.793 1.00 94.56 308 LYS A CA 1
ATOM 2542 C C . LYS A 1 308 ? -6.592 7.011 29.473 1.00 94.56 308 LYS A C 1
ATOM 2544 O O . LYS A 1 308 ? -6.196 6.051 28.832 1.00 94.56 308 LYS A O 1
ATOM 2549 N N . ASP A 1 309 ? -6.319 7.178 30.766 1.00 91.69 309 ASP A N 1
ATOM 2550 C CA . ASP A 1 309 ? -5.636 6.174 31.597 1.00 91.69 309 ASP A CA 1
ATOM 2551 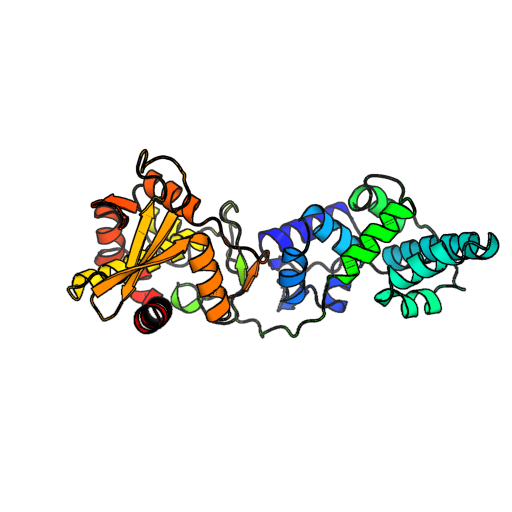C C . ASP A 1 309 ? -4.287 5.679 31.018 1.00 91.69 309 ASP A C 1
ATOM 2553 O O . ASP A 1 309 ? -3.856 4.558 31.264 1.00 91.69 309 ASP A O 1
ATOM 2557 N N . GLY A 1 310 ? -3.583 6.542 30.273 1.00 92.56 310 GLY A N 1
ATOM 2558 C CA . GLY A 1 310 ? -2.280 6.229 29.673 1.00 92.56 310 GLY A CA 1
ATOM 2559 C C . GLY A 1 310 ? -2.337 5.618 28.269 1.00 92.56 310 GLY A C 1
ATOM 2560 O O . GLY A 1 310 ? -1.282 5.310 27.713 1.00 92.56 310 GLY A O 1
ATOM 2561 N N . GLU A 1 311 ? -3.524 5.467 27.681 1.00 95.50 311 GLU A N 1
ATOM 2562 C CA . GLU A 1 311 ? -3.740 4.810 26.391 1.00 95.50 311 GLU A CA 1
ATOM 2563 C C . GLU A 1 311 ? -4.703 5.569 25.464 1.00 95.50 311 GLU A C 1
ATOM 2565 O O . GLU A 1 311 ? -5.472 6.432 25.890 1.00 95.50 311 GLU A O 1
ATOM 2570 N N . TYR A 1 312 ? -4.650 5.245 24.170 1.00 97.50 312 TYR A N 1
ATOM 2571 C CA . TYR A 1 312 ? -5.559 5.772 23.149 1.00 97.50 312 TYR A CA 1
ATOM 2572 C C . TYR A 1 312 ? -6.756 4.830 22.963 1.00 97.50 312 TYR A C 1
ATOM 2574 O O . TYR A 1 312 ? -6.601 3.681 22.542 1.00 97.50 312 TYR A O 1
ATOM 2582 N N . VAL A 1 313 ? -7.962 5.324 23.249 1.00 96.94 313 VAL A N 1
ATOM 2583 C CA . VAL A 1 313 ? -9.214 4.545 23.281 1.00 96.94 313 VAL A CA 1
ATOM 2584 C C . VAL A 1 313 ? -10.313 5.204 22.451 1.00 96.94 313 VAL A C 1
ATOM 2586 O O . VAL A 1 313 ? -10.235 6.383 22.124 1.00 96.94 313 VAL A O 1
ATOM 2589 N N . LEU A 1 314 ? -11.367 4.461 22.095 1.00 96.50 314 LEU A N 1
ATOM 2590 C CA . LEU A 1 314 ? -12.514 5.048 21.387 1.00 96.50 314 LEU A CA 1
ATOM 2591 C C . LEU A 1 314 ? -13.181 6.133 22.233 1.00 96.50 314 LEU A C 1
ATOM 2593 O O . LEU A 1 314 ? -13.531 5.885 23.386 1.00 96.50 314 LEU A O 1
ATOM 2597 N N . ASN A 1 315 ? -13.442 7.287 21.619 1.00 97.44 315 ASN A N 1
ATOM 2598 C CA . ASN A 1 315 ? -14.218 8.347 22.252 1.00 97.44 315 ASN A CA 1
ATOM 2599 C C . ASN A 1 315 ? -15.619 7.834 22.622 1.00 97.44 315 ASN A C 1
ATOM 2601 O O . ASN A 1 315 ? -16.286 7.203 21.800 1.00 97.44 315 ASN A O 1
ATOM 2605 N N . GLU A 1 316 ? -16.099 8.144 23.827 1.00 95.31 316 GLU A N 1
ATOM 2606 C CA . GLU A 1 316 ? -17.385 7.648 24.346 1.00 95.31 316 GLU A CA 1
ATOM 2607 C C . GLU A 1 316 ? -18.581 7.985 23.438 1.00 95.31 316 GLU A C 1
ATOM 2609 O O . GLU A 1 316 ? -19.411 7.121 23.156 1.00 95.31 316 GLU A O 1
ATOM 2614 N N . LYS A 1 317 ? -18.642 9.209 22.893 1.00 94.88 317 LYS A N 1
ATOM 2615 C CA . LYS A 1 317 ? -19.733 9.617 21.989 1.00 94.88 317 LYS A CA 1
ATOM 2616 C C . LYS A 1 317 ? -19.674 8.857 20.669 1.00 94.88 317 LYS A C 1
ATOM 2618 O O . LYS A 1 317 ? -20.710 8.482 20.121 1.00 94.88 317 LYS A O 1
ATOM 2623 N N . PHE A 1 318 ? -18.469 8.649 20.141 1.00 96.31 318 PHE A N 1
ATOM 2624 C CA . PHE A 1 318 ? -18.291 7.897 18.903 1.00 96.31 318 PHE A CA 1
ATOM 2625 C C . PHE A 1 318 ? -18.568 6.402 19.109 1.00 96.31 318 PHE A C 1
ATOM 2627 O O . PHE A 1 318 ? -19.218 5.773 18.275 1.00 96.31 318 PHE A O 1
ATOM 2634 N N . LYS A 1 319 ? -18.162 5.849 20.256 1.00 94.69 319 LYS A N 1
ATOM 2635 C CA . LYS A 1 319 ? -18.499 4.494 20.698 1.00 94.69 319 LYS A CA 1
ATOM 2636 C C . LYS A 1 319 ? -20.016 4.303 20.741 1.00 94.69 319 LYS A C 1
ATOM 2638 O O . LYS A 1 319 ? -20.525 3.379 20.109 1.00 94.69 319 LYS A O 1
ATOM 2643 N N . ASP A 1 320 ? -20.753 5.189 21.404 1.00 93.75 320 ASP A N 1
ATOM 2644 C CA . ASP A 1 320 ? -22.215 5.100 21.472 1.00 93.75 320 ASP A CA 1
ATOM 2645 C C . ASP A 1 320 ? -22.859 5.129 20.081 1.00 93.75 320 ASP A C 1
ATOM 2647 O O . ASP A 1 320 ? -23.760 4.334 19.796 1.00 93.75 320 ASP A O 1
ATOM 2651 N N . LEU A 1 321 ? -22.347 5.978 19.183 1.00 93.06 321 LEU A N 1
ATOM 2652 C CA . LEU A 1 321 ? -22.809 6.074 17.799 1.00 93.06 321 LEU A CA 1
ATOM 2653 C C . LEU A 1 321 ? -22.672 4.738 17.052 1.00 93.06 321 LEU A C 1
ATOM 2655 O O . LEU A 1 321 ? -23.664 4.236 16.517 1.00 93.06 321 LEU A O 1
ATOM 2659 N N . ILE A 1 322 ? -21.483 4.124 17.061 1.00 93.75 322 ILE A N 1
ATOM 2660 C CA . ILE A 1 322 ? -21.220 2.872 16.324 1.00 93.75 322 ILE A CA 1
ATOM 2661 C C . ILE A 1 322 ? -21.847 1.635 16.988 1.00 93.75 322 ILE A C 1
ATOM 2663 O O . ILE A 1 322 ? -22.048 0.612 16.324 1.00 93.75 322 ILE A O 1
ATOM 2667 N N . TYR A 1 323 ? -22.149 1.693 18.292 1.00 90.38 323 TYR A N 1
ATOM 2668 C CA . TYR A 1 323 ? -22.733 0.568 19.029 1.00 90.38 323 TYR A CA 1
ATOM 2669 C C . TYR A 1 323 ? -24.259 0.584 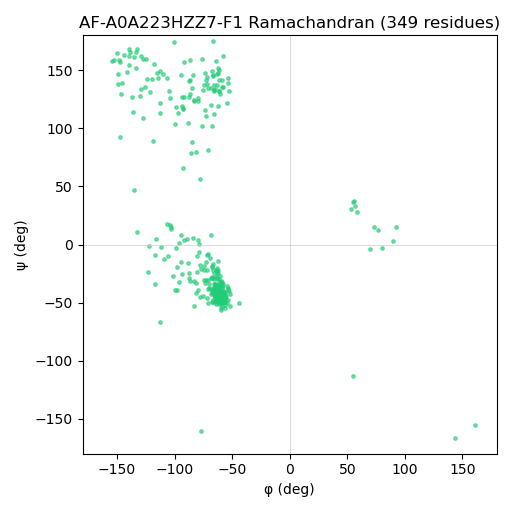19.115 1.00 90.38 323 TYR A C 1
ATOM 2671 O O . TYR A 1 323 ? -24.844 -0.504 19.242 1.00 90.38 323 TYR A O 1
ATOM 2679 N N . SER A 1 324 ? -24.876 1.766 19.021 1.00 89.19 324 SER A N 1
ATOM 2680 C CA . SER A 1 324 ? -26.309 1.964 19.277 1.00 89.19 324 SER A CA 1
ATOM 2681 C C . SER A 1 324 ? -27.098 2.449 18.062 1.00 89.19 324 SER A C 1
ATOM 2683 O O . SER A 1 324 ? -28.254 2.057 17.917 1.00 89.19 324 SER A O 1
ATOM 2685 N N . LYS A 1 325 ? -26.504 3.268 17.182 1.00 86.81 325 LYS A N 1
ATOM 2686 C CA . LYS A 1 325 ? -27.209 3.874 16.040 1.00 86.81 325 LYS A CA 1
ATOM 2687 C C . LYS A 1 325 ? -26.701 3.330 14.706 1.00 86.81 325 LYS A C 1
ATOM 2689 O O . LYS A 1 325 ? -27.396 2.553 14.055 1.00 86.81 325 LYS A O 1
ATOM 2694 N N . ASP A 1 326 ? -25.458 3.629 14.352 1.00 86.00 326 ASP A N 1
ATOM 2695 C CA . ASP A 1 326 ? -24.843 3.204 13.093 1.00 86.00 326 ASP A CA 1
ATOM 2696 C C . ASP A 1 326 ? -24.090 1.886 13.275 1.00 86.00 326 ASP A C 1
ATOM 2698 O O . ASP A 1 326 ? -22.869 1.773 13.145 1.00 86.00 326 ASP A O 1
ATOM 2702 N N . ILE A 1 327 ? -24.860 0.837 13.560 1.00 87.69 327 ILE A N 1
ATOM 2703 C CA . ILE A 1 327 ? -24.365 -0.506 13.894 1.00 87.69 327 ILE A CA 1
ATOM 2704 C C . ILE A 1 327 ? -23.684 -1.237 12.724 1.00 87.69 327 ILE A C 1
ATOM 2706 O O . ILE A 1 327 ? -23.390 -2.428 12.846 1.00 87.69 327 ILE A O 1
ATOM 2710 N N . ILE A 1 328 ? -23.436 -0.570 11.589 1.00 88.88 328 ILE A N 1
ATOM 2711 C CA . ILE A 1 328 ? -22.753 -1.144 10.422 1.00 88.88 328 ILE A CA 1
ATOM 2712 C C . ILE A 1 328 ? -21.361 -1.631 10.817 1.00 88.88 328 ILE A C 1
ATOM 2714 O O . ILE A 1 328 ? -21.067 -2.804 10.593 1.00 88.88 328 ILE A O 1
ATOM 2718 N N . ILE A 1 329 ? -20.546 -0.804 11.484 1.00 89.62 329 ILE A N 1
ATOM 2719 C CA . ILE A 1 329 ? -19.212 -1.231 11.934 1.00 89.62 329 ILE A CA 1
ATOM 2720 C C . ILE A 1 329 ? -19.353 -2.409 12.905 1.00 89.62 329 ILE A C 1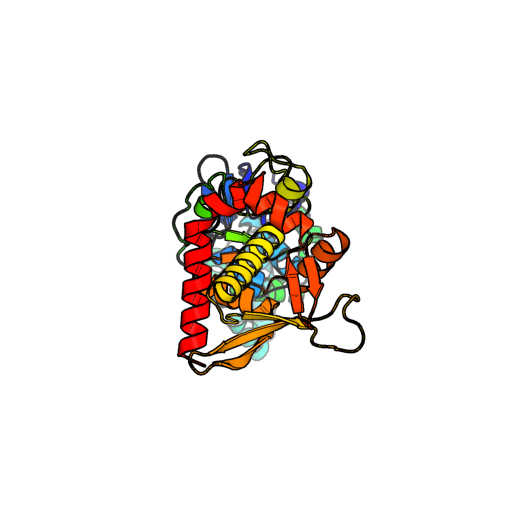
ATOM 2722 O O . ILE A 1 329 ? -18.770 -3.462 12.669 1.00 89.62 329 ILE A O 1
ATOM 2726 N N . LYS A 1 330 ? -20.202 -2.315 13.936 1.00 91.06 330 LYS A N 1
ATOM 2727 C CA . LYS A 1 330 ? -20.425 -3.395 14.921 1.00 91.06 330 LYS A CA 1
ATOM 2728 C C . LYS A 1 330 ? -20.865 -4.724 14.309 1.00 91.06 330 LYS A C 1
ATOM 2730 O O . LYS A 1 330 ? -20.304 -5.773 14.634 1.00 91.06 330 LYS A O 1
ATOM 2735 N N . ASN A 1 331 ? -21.876 -4.707 13.447 1.00 91.62 331 ASN A N 1
ATOM 2736 C CA . ASN A 1 331 ? -22.496 -5.925 12.930 1.00 91.62 331 ASN A CA 1
ATOM 2737 C C . ASN A 1 331 ? -21.786 -6.483 11.701 1.00 91.62 331 ASN A C 1
ATOM 2739 O O . ASN A 1 331 ? -21.773 -7.701 11.510 1.00 91.62 331 ASN A O 1
ATOM 2743 N N . ARG A 1 332 ? -21.188 -5.620 10.878 1.00 93.25 332 ARG A N 1
ATOM 2744 C CA . ARG A 1 332 ? -20.551 -5.998 9.615 1.00 93.25 332 ARG A CA 1
ATOM 2745 C C . ARG A 1 332 ? -19.022 -6.033 9.691 1.00 93.25 332 ARG A C 1
ATOM 2747 O O . ARG A 1 332 ? -18.388 -6.074 8.650 1.00 93.25 332 ARG A O 1
ATOM 2754 N N . SER A 1 333 ? -18.441 -6.076 10.893 1.00 94.81 333 SER A N 1
ATOM 2755 C CA . SER A 1 333 ? -17.008 -6.351 11.121 1.00 94.81 333 SER A CA 1
ATOM 2756 C C . SER A 1 333 ? -16.733 -7.643 11.895 1.00 94.81 333 SER A C 1
ATOM 2758 O O . SER A 1 333 ? -15.588 -7.920 12.221 1.00 94.81 333 SER A O 1
ATOM 2760 N N . ARG A 1 334 ? -17.751 -8.458 12.213 1.00 94.25 334 ARG A N 1
ATOM 2761 C CA . ARG A 1 334 ? -17.593 -9.662 13.058 1.00 94.25 334 ARG A CA 1
ATOM 2762 C C . ARG A 1 334 ? -16.484 -10.617 12.599 1.00 94.25 334 ARG A C 1
ATOM 2764 O O . ARG A 1 334 ? -15.747 -11.101 13.447 1.00 94.25 334 ARG A O 1
ATOM 2771 N N . LYS A 1 335 ? -16.366 -10.879 11.291 1.00 94.81 335 LYS A N 1
ATOM 2772 C CA . LYS A 1 335 ? -15.324 -11.761 10.741 1.00 94.81 335 LYS A CA 1
ATOM 2773 C C . LYS A 1 335 ? -13.950 -11.129 10.918 1.00 94.81 335 LYS A C 1
ATOM 2775 O O . LYS A 1 335 ? -13.071 -11.752 11.490 1.00 94.81 335 LYS A O 1
ATOM 2780 N N . PHE A 1 336 ? -13.813 -9.866 10.522 1.00 95.69 336 PHE A N 1
ATOM 2781 C CA . PHE A 1 336 ? -12.544 -9.154 10.628 1.00 95.69 336 PHE A CA 1
ATOM 2782 C C . PHE A 1 336 ? -12.092 -8.948 12.085 1.00 95.69 336 PHE A C 1
ATOM 2784 O O . PHE A 1 336 ? -10.925 -9.141 12.409 1.00 95.69 336 PHE A O 1
ATOM 2791 N N . LYS A 1 337 ? -13.028 -8.660 12.998 1.00 95.75 337 LYS A N 1
ATOM 2792 C CA . LYS A 1 337 ? -12.777 -8.644 14.447 1.00 95.75 337 LYS A CA 1
ATOM 2793 C C . LYS A 1 337 ? -12.294 -9.990 14.966 1.00 95.75 337 LYS A C 1
ATOM 2795 O O . LYS A 1 337 ? -11.410 -10.002 15.810 1.00 95.75 337 LYS A O 1
ATOM 2800 N N . SER A 1 338 ? -12.870 -11.097 14.488 1.00 96.12 338 SER A N 1
ATOM 2801 C CA . SER A 1 338 ? -12.388 -12.438 14.839 1.00 96.12 338 SER A CA 1
ATOM 2802 C C . SER A 1 338 ? -10.942 -12.607 14.397 1.00 96.12 338 SER A C 1
ATOM 2804 O O . SER A 1 338 ? -10.113 -12.930 15.227 1.00 96.12 338 SER A O 1
ATOM 2806 N N . THR A 1 339 ? -10.614 -12.265 13.149 1.00 96.62 339 THR A N 1
ATOM 2807 C CA . THR A 1 339 ? -9.239 -12.329 12.632 1.00 96.62 339 THR A CA 1
ATOM 2808 C C . THR A 1 339 ? -8.255 -11.509 13.475 1.00 96.62 339 THR A C 1
ATOM 2810 O O . THR A 1 339 ? -7.188 -12.003 13.829 1.00 96.62 339 THR A O 1
ATOM 2813 N N . LEU A 1 340 ? -8.622 -10.279 13.857 1.00 96.88 340 LEU A N 1
ATOM 2814 C CA . LEU A 1 340 ? -7.811 -9.445 14.753 1.00 96.88 340 LEU A CA 1
ATOM 2815 C C . LEU A 1 340 ? -7.637 -10.079 16.136 1.00 96.88 340 LEU A C 1
ATOM 2817 O O . LEU A 1 340 ? -6.524 -10.117 16.654 1.00 96.88 340 LEU A O 1
ATOM 2821 N N . LYS A 1 341 ? -8.719 -10.593 16.728 1.00 96.50 341 LYS A N 1
ATOM 2822 C CA . LYS A 1 341 ? -8.663 -11.297 18.013 1.00 96.50 341 LYS A CA 1
ATOM 2823 C C . LYS A 1 341 ? -7.789 -12.535 17.945 1.00 96.50 341 LYS A C 1
ATOM 2825 O O . LYS A 1 341 ? -6.943 -12.700 18.806 1.00 96.50 341 LYS A O 1
ATOM 2830 N N . ASP A 1 342 ? -7.959 -13.366 16.926 1.00 96.69 342 ASP A N 1
ATOM 2831 C CA . ASP A 1 342 ? -7.198 -14.601 16.750 1.00 96.69 342 ASP A CA 1
ATOM 2832 C C . ASP A 1 342 ? -5.697 -14.294 16.623 1.00 96.69 342 ASP A C 1
ATOM 2834 O O . ASP A 1 342 ? -4.868 -14.970 17.236 1.00 96.69 342 ASP A O 1
ATOM 2838 N N . TYR A 1 343 ? -5.339 -13.217 15.912 1.00 97.00 343 TYR A N 1
ATOM 2839 C CA . TYR A 1 343 ? -3.959 -12.736 15.841 1.00 97.00 343 TYR A CA 1
ATOM 2840 C C . TYR A 1 343 ? -3.434 -12.243 17.198 1.00 97.00 343 TYR A C 1
ATOM 2842 O O . TYR A 1 343 ? -2.345 -12.631 17.623 1.00 97.00 343 TYR A O 1
ATOM 2850 N N . VAL A 1 344 ? -4.216 -11.437 17.923 1.00 96.38 344 VAL A N 1
ATOM 2851 C CA . VAL A 1 344 ? -3.846 -10.967 19.268 1.00 96.38 344 VAL A CA 1
ATOM 2852 C C . VAL A 1 344 ? -3.707 -12.142 20.241 1.00 96.38 344 VAL A C 1
ATOM 2854 O O . VAL A 1 344 ? -2.729 -12.202 20.979 1.00 96.38 344 VAL A O 1
ATOM 2857 N N . GLU A 1 345 ? -4.608 -13.125 20.216 1.00 95.62 345 GLU A N 1
ATOM 2858 C CA . GLU A 1 345 ? -4.510 -14.342 21.030 1.00 95.62 345 GLU A CA 1
ATOM 2859 C C . GLU A 1 345 ? -3.263 -15.164 20.691 1.00 95.62 345 GLU A C 1
ATOM 2861 O O . GLU A 1 345 ? -2.596 -15.670 21.596 1.00 95.62 345 GLU A O 1
ATOM 2866 N N . LYS A 1 346 ? -2.894 -15.275 19.409 1.00 95.75 346 LYS A N 1
ATOM 2867 C CA . LYS A 1 346 ? -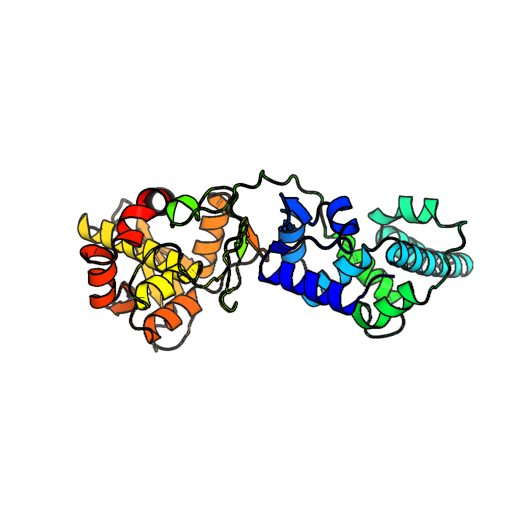1.630 -15.909 19.002 1.00 95.75 346 LYS A CA 1
ATOM 2868 C C . LYS A 1 346 ? -0.437 -15.215 19.669 1.00 95.75 346 LYS A C 1
ATOM 2870 O O . LYS A 1 346 ? 0.410 -15.901 20.246 1.00 95.75 346 LYS A O 1
ATOM 2875 N N . LEU A 1 347 ? -0.396 -13.879 19.666 1.00 95.00 347 LEU A N 1
ATOM 2876 C CA . LEU A 1 347 ? 0.657 -13.109 20.341 1.00 95.00 347 LEU A CA 1
ATOM 2877 C C . LEU A 1 347 ? 0.637 -13.324 21.862 1.00 95.00 347 LEU A C 1
ATOM 2879 O O . LEU A 1 347 ? 1.673 -13.635 22.442 1.00 95.00 347 LEU A O 1
ATOM 2883 N N . ARG A 1 348 ? -0.541 -13.253 22.499 1.00 93.75 348 ARG A N 1
ATOM 2884 C CA . ARG A 1 348 ? -0.729 -13.450 23.954 1.00 93.75 348 ARG A CA 1
ATOM 2885 C C . ARG A 1 348 ? -0.342 -14.837 24.460 1.00 93.75 348 ARG A C 1
ATOM 2887 O O . ARG A 1 348 ? -0.077 -14.995 25.651 1.00 93.75 348 ARG A O 1
ATOM 2894 N N . ASN A 1 349 ? -0.374 -15.843 23.591 1.00 92.94 349 ASN A N 1
ATOM 2895 C CA . ASN A 1 349 ? 0.042 -17.207 23.913 1.00 92.94 349 ASN A CA 1
ATOM 2896 C C . ASN A 1 349 ? 1.541 -17.443 23.688 1.00 92.94 349 ASN A C 1
ATOM 2898 O O . ASN A 1 349 ? 2.106 -18.353 24.294 1.00 92.94 349 ASN A O 1
ATOM 2902 N N . THR A 1 350 ? 2.168 -16.657 22.811 1.00 91.50 350 THR A N 1
ATOM 2903 C CA . THR A 1 350 ? 3.563 -16.859 22.386 1.00 91.50 350 THR A CA 1
ATOM 2904 C C . THR A 1 350 ? 4.550 -15.998 23.179 1.00 91.50 350 THR A C 1
ATOM 2906 O O . THR A 1 350 ? 5.679 -16.431 23.408 1.00 91.50 350 THR A O 1
ATOM 2909 N N . LEU A 1 351 ? 4.128 -14.804 23.608 1.00 88.56 351 LEU A N 1
ATOM 2910 C CA . LEU A 1 351 ? 4.900 -13.846 24.410 1.00 88.56 351 LEU A CA 1
ATOM 2911 C C . LEU A 1 351 ? 4.486 -13.930 25.889 1.00 88.56 351 LEU A C 1
ATOM 2913 O O . LEU A 1 351 ? 5.367 -13.911 26.781 1.00 88.56 351 LEU A O 1
#

Organism: Thermoanaerobacterium thermosaccharolyticum (NCBI:txid1517)

Mean predicted aligned error: 4.51 Å

Solvent-accessible surface area (backbone atoms only — not comparable to full-atom values): 19287 Å² total; per-residue (Å²): 133,85,59,62,70,60,50,54,50,50,51,51,44,33,59,67,46,35,46,44,70,66,56,79,90,51,48,60,39,37,79,69,49,35,28,41,80,54,92,68,27,35,33,60,30,53,23,36,25,57,34,43,48,75,46,55,72,67,57,42,54,30,34,61,55,46,59,36,62,74,46,34,53,42,54,48,49,54,52,49,54,51,45,51,52,36,51,75,70,64,40,64,65,63,38,50,54,52,52,73,51,43,61,91,47,50,67,61,43,68,76,41,70,88,54,89,70,80,88,44,72,71,50,56,64,45,26,52,76,59,57,74,34,84,79,46,68,70,61,49,53,50,45,52,39,58,48,67,64,52,56,92,55,89,64,76,80,86,59,72,50,55,79,43,51,44,49,48,60,39,73,63,30,36,33,46,24,66,80,83,63,71,61,32,84,62,76,62,54,59,32,50,53,34,18,58,54,71,79,61,98,58,57,67,75,54,30,55,30,68,16,29,63,66,52,40,50,52,54,48,51,44,49,52,32,51,53,30,47,73,73,73,42,71,45,48,51,39,27,64,68,56,87,86,51,86,84,55,89,55,67,34,31,28,33,36,27,22,88,85,70,46,78,42,78,77,46,44,41,30,54,51,55,37,51,53,28,57,80,52,47,30,45,41,31,44,47,53,62,28,63,50,42,57,52,51,49,55,33,32,79,69,55,44,29,38,81,54,99,77,28,61,39,66,17,68,72,44,46,49,39,35,70,71,70,47,39,58,62,62,69,36,23,56,62,39,49,46,55,53,47,55,52,50,51,53,48,27,74,73,106

Sequence (351 aa):
MININELVKSLNSLYDYGEIKNNTDLQYLIDQNFIRLAEDRLVITKKWIKFSGKVSREDFISSLLCFYPPLLHKLLKKVYEEACIIGQRGDSKALYEFIDSIPQFAETILNIKDKDVEETEEIKSFYQAVFNGYPQYPSILTKLKTMQLAEDTEDVELSPMGNNPNEIWVQGRRITSSVNLSKLKDKNKYTFTPYEYKDFPVEEKVAEVLSYPWKTFLTILSMVALEYQTAGFEGLSIRPTDHTNYYATQPLDFYIFNTKGREIRVGRLNDFVYEFCMENDMYLFPDKAPEVDKVVFDMMDEQKIDFKDGEYVLNEKFKDLIYSKDIIIKNRSRKFKSTLKDYVEKLRNTL